Protein AF-0000000080778170 (afdb_homodimer)

Organism: Finegoldia magna (strain ATCC 29328 / DSM 20472 / WAL 2508) (NCBI:txid334413)

Structure (mmCIF, N/CA/C/O backbone):
data_AF-0000000080778170-model_v1
#
loop_
_entity.id
_entity.type
_entity.pdbx_description
1 polymer Oxidoreductase
#
loop_
_atom_site.group_PDB
_atom_site.id
_atom_site.type_symbol
_atom_site.label_atom_id
_atom_site.label_alt_id
_atom_site.label_comp_id
_atom_site.label_asym_id
_atom_site.label_entity_id
_atom_site.label_seq_id
_atom_site.pdbx_PDB_ins_code
_atom_site.Cartn_x
_atom_site.Cartn_y
_atom_site.Cartn_z
_atom_site.occupancy
_atom_site.B_iso_or_equiv
_atom_site.auth_seq_id
_atom_site.auth_comp_id
_atom_site.auth_asym_id
_atom_site.auth_atom_id
_atom_site.pdbx_PDB_model_num
ATOM 1 N N . MET A 1 1 ? -48.906 -17.125 -48.469 1 26 1 MET A N 1
ATOM 2 C CA . MET A 1 1 ? -48.281 -16.344 -47.406 1 26 1 MET A CA 1
ATOM 3 C C . MET A 1 1 ? -47.531 -17.25 -46.438 1 26 1 MET A C 1
ATOM 5 O O . MET A 1 1 ? -48.156 -17.922 -45.594 1 26 1 MET A O 1
ATOM 9 N N . MET A 1 2 ? -46.469 -17.953 -46.812 1 25.83 2 MET A N 1
ATOM 10 C CA . MET A 1 2 ? -45.781 -19.125 -46.312 1 25.83 2 MET A CA 1
ATOM 11 C C . MET A 1 2 ? -45 -18.797 -45.062 1 25.83 2 MET A C 1
ATOM 13 O O . MET A 1 2 ? -44.094 -17.953 -45.062 1 25.83 2 MET A O 1
ATOM 17 N N . LEU A 1 3 ? -45.594 -18.859 -43.844 1 27.86 3 LEU A N 1
ATOM 18 C CA . LEU A 1 3 ? -45.094 -18.703 -42.5 1 27.86 3 LEU A CA 1
ATOM 19 C C . LEU A 1 3 ? -43.938 -19.641 -42.25 1 27.86 3 LEU A C 1
ATOM 21 O O . LEU A 1 3 ? -44.094 -20.859 -42.281 1 27.86 3 LEU A O 1
ATOM 25 N N . MET A 1 4 ? -42.719 -19.359 -42.75 1 28.33 4 MET A N 1
ATOM 26 C CA . MET A 1 4 ? -41.531 -20.188 -42.531 1 28.33 4 MET A CA 1
ATOM 27 C C . MET A 1 4 ? -41.281 -20.375 -41.031 1 28.33 4 MET A C 1
ATOM 29 O O . MET A 1 4 ? -41.125 -19.391 -40.281 1 28.33 4 MET A O 1
ATOM 33 N N . ILE A 1 5 ? -41.75 -21.422 -40.312 1 32.66 5 ILE A N 1
ATOM 34 C CA . ILE A 1 5 ? -41.531 -22.016 -39.031 1 32.66 5 ILE A CA 1
ATOM 35 C C . ILE A 1 5 ? -40.031 -22.203 -38.781 1 32.66 5 ILE A C 1
ATOM 37 O O . ILE A 1 5 ? -39.375 -22.953 -39.5 1 32.66 5 ILE A O 1
ATOM 41 N N . CYS A 1 6 ? -39.25 -21.094 -38.5 1 29.16 6 CYS A N 1
ATOM 42 C CA . CYS A 1 6 ? -37.812 -21.188 -38.219 1 29.16 6 CYS A CA 1
ATOM 43 C C . CYS A 1 6 ? -37.531 -22.109 -37.031 1 29.16 6 CYS A C 1
ATOM 45 O O . CYS A 1 6 ? -38.156 -21.953 -35.969 1 29.16 6 CYS A O 1
ATOM 47 N N . PRO A 1 7 ? -37.031 -23.359 -37.281 1 31.16 7 PRO A N 1
ATOM 48 C CA . PRO A 1 7 ? -36.75 -24.344 -36.219 1 31.16 7 PRO A CA 1
ATOM 49 C C . PRO A 1 7 ? -35.906 -23.781 -35.062 1 31.16 7 PRO A C 1
ATOM 51 O O . PRO A 1 7 ? -35.094 -22.875 -35.281 1 31.16 7 PRO A O 1
ATOM 54 N N . GLU A 1 8 ? -36.312 -23.75 -33.719 1 30.95 8 GLU A N 1
ATOM 55 C CA . GLU A 1 8 ? -35.938 -23.172 -32.438 1 30.95 8 GLU A CA 1
ATOM 56 C C . GLU A 1 8 ? -34.531 -23.531 -32.031 1 30.95 8 GLU A C 1
ATOM 58 O O . GLU A 1 8 ? -33.969 -22.953 -31.094 1 30.95 8 GLU A O 1
ATOM 63 N N . LYS A 1 9 ? -33.938 -24.734 -32.344 1 32.53 9 LYS A N 1
ATOM 64 C CA . LYS A 1 9 ? -32.688 -25.172 -31.734 1 32.53 9 LYS A CA 1
ATOM 65 C C . LYS A 1 9 ? -31.516 -24.328 -32.25 1 32.53 9 LYS A C 1
ATOM 67 O O . LYS A 1 9 ? -30.438 -24.344 -31.641 1 32.53 9 LYS A O 1
ATOM 72 N N . SER A 1 10 ? -31.406 -23.922 -33.438 1 30.2 10 SER A N 1
ATOM 73 C CA . SER A 1 10 ? -30.188 -23.406 -34.031 1 30.2 10 SER A CA 1
ATOM 74 C C . SER A 1 10 ? -29.844 -22.016 -33.469 1 30.2 10 SER A C 1
ATOM 76 O O . SER A 1 10 ? -28.688 -21.578 -33.531 1 30.2 10 SER A O 1
ATOM 78 N N . CYS A 1 11 ? -30.812 -21.172 -33.25 1 28.75 11 CYS A N 1
ATOM 79 C CA . CYS A 1 11 ? -30.422 -19.812 -32.875 1 28.75 11 CYS A CA 1
ATOM 80 C C . CYS A 1 11 ? -29.875 -19.781 -31.469 1 28.75 11 CYS A C 1
ATOM 82 O O . CYS A 1 11 ? -29.219 -18.812 -31.078 1 28.75 11 CYS A O 1
ATOM 84 N N . VAL A 1 12 ? -30.453 -20.594 -30.609 1 30.67 12 VAL A N 1
ATOM 85 C CA . VAL A 1 12 ? -29.938 -20.516 -29.234 1 30.67 12 VAL A CA 1
ATOM 86 C C . VAL A 1 12 ? -28.469 -20.969 -29.219 1 30.67 12 VAL A C 1
ATOM 88 O O . VAL A 1 12 ? -27.766 -20.75 -28.234 1 30.67 12 VAL A O 1
ATOM 91 N N . LYS A 1 13 ? -28.016 -21.844 -30.062 1 33.56 13 LYS A N 1
ATOM 92 C CA . LYS A 1 13 ? -26.641 -22.328 -30.016 1 33.56 13 LYS A CA 1
ATOM 93 C C . LYS A 1 13 ? -25.656 -21.203 -30.312 1 33.56 13 LYS A C 1
ATOM 95 O O . LYS A 1 13 ? -24.531 -21.219 -29.812 1 33.56 13 LYS A O 1
ATOM 100 N N . ILE A 1 14 ? -26.031 -20.281 -31.156 1 35.25 14 ILE A N 1
ATOM 101 C CA . ILE A 1 14 ? -25.016 -19.312 -31.531 1 35.25 14 ILE A CA 1
ATOM 102 C C . ILE A 1 14 ? -24.797 -18.328 -30.391 1 35.25 14 ILE A C 1
ATOM 104 O O . ILE A 1 14 ? -23.656 -17.953 -30.094 1 35.25 14 ILE A O 1
ATOM 108 N N . ILE A 1 15 ? -25.953 -17.906 -29.766 1 36.66 15 ILE A N 1
ATOM 109 C CA . ILE A 1 15 ? -25.703 -16.969 -28.672 1 36.66 15 ILE A CA 1
ATOM 110 C C . ILE A 1 15 ? -24.984 -17.688 -27.531 1 36.66 15 ILE A C 1
ATOM 112 O O . ILE A 1 15 ? -24.094 -17.109 -26.891 1 36.66 15 ILE A O 1
ATOM 116 N N . ALA A 1 16 ? -25.344 -19.016 -27.297 1 38.22 16 ALA A N 1
ATOM 117 C CA . ALA A 1 16 ? -24.656 -19.719 -26.234 1 38.22 16 ALA A CA 1
ATOM 118 C C . ALA A 1 16 ? -23.188 -19.969 -26.594 1 38.22 16 ALA A C 1
ATOM 120 O O . ALA A 1 16 ? -22.312 -19.906 -25.734 1 38.22 16 ALA A O 1
ATOM 121 N N . THR A 1 17 ? -23.031 -20.125 -27.953 1 40.31 17 THR A N 1
ATOM 122 C CA . THR A 1 17 ? -21.641 -20.359 -28.312 1 40.31 17 THR A CA 1
ATOM 123 C C . THR A 1 17 ? -20.828 -19.078 -28.203 1 40.31 17 THR A C 1
ATOM 125 O O . THR A 1 17 ? -19.656 -19.125 -27.797 1 40.31 17 THR A O 1
ATOM 128 N N . ASP A 1 18 ? -21.453 -17.984 -28.609 1 43.72 18 ASP A N 1
ATOM 129 C CA . ASP A 1 18 ? -20.641 -16.766 -28.516 1 43.72 18 ASP A CA 1
ATOM 130 C C . ASP A 1 18 ? -20.406 -16.375 -27.062 1 43.72 18 ASP A C 1
ATOM 132 O O . ASP A 1 18 ? -19.312 -15.961 -26.703 1 43.72 18 ASP A O 1
ATOM 136 N N . VAL A 1 19 ? -21.422 -16.422 -26.25 1 43.59 19 VAL A N 1
ATOM 137 C CA . VAL A 1 19 ? -21.219 -16.172 -24.828 1 43.59 19 VAL A CA 1
ATOM 138 C C . VAL A 1 19 ? -20.359 -17.266 -24.203 1 43.59 19 VAL A C 1
ATOM 140 O O . VAL A 1 19 ? -19.453 -16.984 -23.422 1 43.59 19 VAL A O 1
ATOM 143 N N . LEU A 1 20 ? -20.703 -18.5 -24.578 1 41.66 20 LEU A N 1
ATOM 144 C CA . LEU A 1 20 ? -19.812 -19.562 -24.109 1 41.66 20 LEU A CA 1
ATOM 145 C C . LEU A 1 20 ? -18.422 -19.391 -24.703 1 41.66 20 LEU A C 1
ATOM 147 O O . LEU A 1 20 ? -17.422 -19.609 -24.016 1 41.66 20 LEU A O 1
ATOM 151 N N . GLN A 1 21 ? -18.484 -18.984 -25.953 1 41.81 21 GLN A N 1
ATOM 152 C CA . GLN A 1 21 ? -17.172 -18.719 -26.531 1 41.81 21 GLN A CA 1
ATOM 153 C C . GLN A 1 21 ? -16.531 -17.484 -25.891 1 41.81 21 GLN A C 1
ATOM 155 O O . GLN A 1 21 ? -15.32 -17.469 -25.641 1 41.81 21 GLN A O 1
ATOM 160 N N . GLU A 1 22 ? -17.359 -16.453 -25.656 1 46.44 22 GLU A N 1
ATOM 161 C CA . GLU A 1 22 ? -16.812 -15.32 -24.922 1 46.44 22 GLU A CA 1
ATOM 162 C C . GLU A 1 22 ? -16.469 -15.719 -23.484 1 46.44 22 GLU A C 1
ATOM 164 O O . GLU A 1 22 ? -15.438 -15.305 -22.953 1 46.44 22 GLU A O 1
ATOM 169 N N . VAL A 1 23 ? -17.25 -16.453 -22.906 1 43.62 23 VAL A N 1
ATOM 170 C CA . VAL A 1 23 ? -16.922 -16.984 -21.594 1 43.62 23 VAL A CA 1
ATOM 171 C C . VAL A 1 23 ? -15.766 -17.969 -21.703 1 43.62 23 VAL A C 1
ATOM 173 O O . VAL A 1 23 ? -14.859 -17.984 -20.875 1 43.62 23 VAL A O 1
ATOM 176 N N . VAL A 1 24 ? -15.805 -18.875 -22.656 1 40.97 24 VAL A N 1
ATOM 177 C CA . VAL A 1 24 ? -14.688 -19.781 -22.875 1 40.97 24 VAL A CA 1
ATOM 178 C C . VAL A 1 24 ? -13.453 -19 -23.312 1 40.97 24 VAL A C 1
ATOM 180 O O . VAL A 1 24 ? -12.328 -19.344 -22.953 1 40.97 24 VAL A O 1
ATOM 183 N N . GLN A 1 25 ? -13.648 -18 -24.172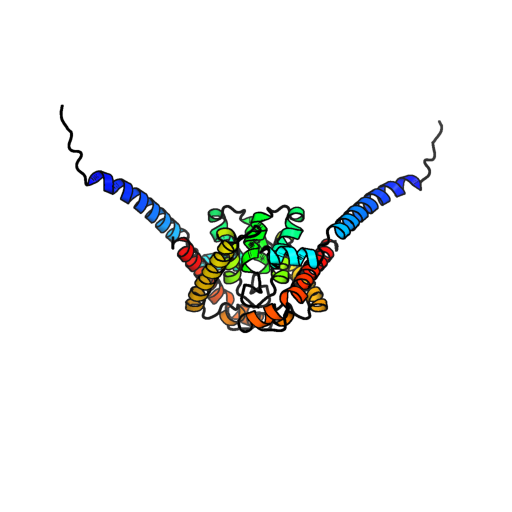 1 41.31 25 GLN A N 1
ATOM 184 C CA . GLN A 1 25 ? -12.5 -17.172 -24.547 1 41.31 25 GLN A CA 1
ATOM 185 C C . GLN A 1 25 ? -12.008 -16.359 -23.344 1 41.31 25 GLN A C 1
ATOM 187 O O . GLN A 1 25 ? -10.805 -16.188 -23.156 1 41.31 25 GLN A O 1
ATOM 192 N N . VAL A 1 26 ? -12.852 -15.844 -22.578 1 41.47 26 VAL A N 1
ATOM 193 C CA . VAL A 1 26 ? -12.422 -15.188 -21.359 1 41.47 26 VAL A CA 1
ATOM 194 C C . VAL A 1 26 ? -11.859 -16.234 -20.391 1 41.47 26 VAL A C 1
ATOM 196 O O . VAL A 1 26 ? -10.859 -15.984 -19.703 1 41.47 26 VAL A O 1
ATOM 199 N N . VAL A 1 27 ? -12.461 -17.422 -20.297 1 42.12 27 VAL A N 1
ATOM 200 C CA . VAL A 1 27 ? -11.938 -18.484 -19.453 1 42.12 27 VAL A CA 1
ATOM 201 C C . VAL A 1 27 ? -10.672 -19.062 -20.094 1 42.12 27 VAL A C 1
ATOM 203 O O . VAL A 1 27 ? -9.703 -19.375 -19.391 1 42.12 27 VAL A O 1
ATOM 206 N N . GLU A 1 28 ? -10.688 -19.406 -21.344 1 43.03 28 GLU A N 1
ATOM 207 C CA . GLU A 1 28 ? -9.469 -19.875 -22.016 1 43.03 28 GLU A CA 1
ATOM 208 C C . GLU A 1 28 ? -8.391 -18.797 -21.984 1 43.03 28 GLU A C 1
ATOM 210 O O . GLU A 1 28 ? -7.215 -19.094 -21.766 1 43.03 28 GLU A O 1
ATOM 215 N N . VAL A 1 29 ? -8.641 -17.594 -22.344 1 41.34 29 VAL A N 1
ATOM 216 C CA . VAL A 1 29 ? -7.691 -16.5 -22.203 1 41.34 29 VAL A CA 1
ATOM 217 C C . VAL A 1 29 ? -7.289 -16.359 -20.734 1 41.34 29 VAL A C 1
ATOM 219 O O . VAL A 1 29 ? -6.168 -15.953 -20.422 1 41.34 29 VAL A O 1
ATOM 222 N N . HIS A 1 30 ? -8.195 -16.469 -19.812 1 46.84 30 HIS A N 1
ATOM 223 C CA . HIS A 1 30 ? -7.844 -16.453 -18.391 1 46.84 30 HIS A CA 1
ATOM 224 C C . HIS A 1 30 ? -6.902 -17.609 -18.047 1 46.84 30 HIS A C 1
ATOM 226 O O . HIS A 1 30 ? -5.98 -17.438 -17.25 1 46.84 30 HIS A O 1
ATOM 232 N N . TRP A 1 31 ? -7.246 -18.891 -18.547 1 46.16 31 TRP A N 1
ATOM 233 C CA . TRP A 1 31 ? -6.352 -20.016 -18.297 1 46.16 31 TRP A CA 1
ATOM 234 C C . TRP A 1 31 ? -4.996 -19.797 -18.953 1 46.16 31 TRP A C 1
ATOM 236 O O . TRP A 1 31 ? -3.963 -20.203 -18.422 1 46.16 31 TRP A O 1
ATOM 246 N N . MET A 1 32 ? -4.949 -19.312 -20.172 1 47.75 32 MET A N 1
ATOM 247 C CA . MET A 1 32 ? -3.723 -19.156 -20.953 1 47.75 32 MET A CA 1
ATOM 248 C C . MET A 1 32 ? -2.842 -18.062 -20.359 1 47.75 32 MET A C 1
ATOM 250 O O . MET A 1 32 ? -1.628 -18.062 -20.562 1 47.75 32 MET A O 1
ATOM 254 N N . ASN A 1 33 ? -3.375 -17.094 -19.594 1 58.53 33 ASN A N 1
ATOM 255 C CA . ASN A 1 33 ? -2.539 -15.969 -19.203 1 58.53 33 ASN A CA 1
ATOM 256 C C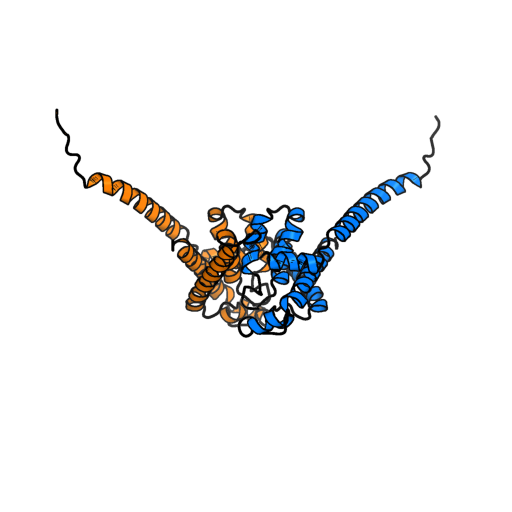 . ASN A 1 33 ? -2.031 -16.125 -17.781 1 58.53 33 ASN A C 1
ATOM 258 O O . ASN A 1 33 ? -1.527 -15.164 -17.188 1 58.53 33 ASN A O 1
ATOM 262 N N . LYS A 1 34 ? -2.193 -17.344 -17.375 1 78.62 34 LYS A N 1
ATOM 263 C CA . LYS A 1 34 ? -1.782 -17.578 -15.984 1 78.62 34 LYS A CA 1
ATOM 264 C C . LYS A 1 34 ? -0.264 -17.672 -15.875 1 78.62 34 LYS A C 1
ATOM 266 O O . LYS A 1 34 ? 0.365 -18.469 -16.578 1 78.62 34 LYS A O 1
ATOM 271 N N . LEU A 1 35 ? 0.308 -16.891 -15.156 1 92.75 35 LEU A N 1
ATOM 272 C CA . LEU A 1 35 ? 1.748 -16.938 -14.922 1 92.75 35 LEU A CA 1
ATOM 273 C C . LEU A 1 35 ? 2.137 -18.172 -14.117 1 92.75 35 LEU A C 1
ATOM 275 O O . LEU A 1 35 ? 1.493 -18.484 -13.117 1 92.75 35 LEU A O 1
ATOM 279 N N . THR A 1 36 ? 3.174 -18.938 -14.664 1 95.44 36 THR A N 1
ATOM 280 C CA . THR A 1 36 ? 3.732 -20 -13.836 1 95.44 36 THR A CA 1
ATOM 281 C C . THR A 1 36 ? 4.617 -19.422 -12.742 1 95.44 36 THR A C 1
ATOM 283 O O . THR A 1 36 ? 5.047 -18.281 -12.82 1 95.44 36 THR A O 1
ATOM 286 N N . ASN A 1 37 ? 4.871 -20.266 -11.664 1 96.56 37 ASN A N 1
ATOM 287 C CA . ASN A 1 37 ? 5.789 -19.828 -10.617 1 96.56 37 ASN A CA 1
ATOM 288 C C . ASN A 1 37 ? 7.176 -19.531 -11.18 1 96.56 37 ASN A C 1
ATOM 290 O O . ASN A 1 37 ? 7.855 -18.609 -10.719 1 96.56 37 ASN A O 1
ATOM 294 N N . GLU A 1 38 ? 7.57 -20.281 -12.203 1 96.19 38 GLU A N 1
ATOM 295 C CA . GLU A 1 38 ? 8.867 -20.078 -12.836 1 96.19 38 GLU A CA 1
ATOM 296 C C . GLU A 1 38 ? 8.938 -18.734 -13.555 1 96.19 38 GLU A C 1
ATOM 298 O O . GLU A 1 38 ? 9.945 -18.031 -13.477 1 96.19 38 GLU A O 1
ATOM 303 N N . GLU A 1 39 ? 7.887 -18.406 -14.211 1 96.75 39 GLU A N 1
ATOM 304 C CA . GLU A 1 39 ? 7.82 -17.109 -14.898 1 96.75 39 GLU A CA 1
ATOM 305 C C . GLU A 1 39 ? 7.844 -15.953 -13.914 1 96.75 39 GLU A C 1
ATOM 307 O O . GLU A 1 39 ? 8.477 -14.93 -14.164 1 96.75 39 GLU A O 1
ATOM 312 N N . ILE A 1 40 ? 7.152 -16.125 -12.805 1 97.81 40 ILE A N 1
ATOM 313 C CA . ILE A 1 40 ? 7.129 -15.109 -11.758 1 97.81 40 ILE A CA 1
ATOM 314 C C . ILE A 1 40 ? 8.523 -14.953 -11.156 1 97.81 40 ILE A C 1
ATOM 316 O O . ILE A 1 40 ? 9.016 -13.836 -10.992 1 97.81 40 ILE A O 1
ATOM 320 N N . TRP A 1 41 ? 9.141 -16.078 -10.883 1 97.06 41 TRP A N 1
ATOM 321 C CA . TRP A 1 41 ? 10.492 -16.031 -10.312 1 97.06 41 TRP A CA 1
ATOM 322 C C . TRP A 1 41 ? 11.461 -15.367 -11.281 1 97.06 41 TRP A C 1
ATOM 324 O O . TRP A 1 41 ? 12.352 -14.625 -10.859 1 97.06 41 TRP A O 1
ATOM 334 N N . GLN A 1 42 ? 11.289 -15.641 -12.555 1 96.62 42 GLN A N 1
ATOM 335 C CA . GLN A 1 42 ? 12.133 -14.992 -13.555 1 96.62 42 GLN A CA 1
ATOM 336 C C . GLN A 1 42 ? 12.016 -13.477 -13.477 1 96.62 42 GLN A C 1
ATOM 338 O O . GLN A 1 42 ? 13.008 -12.758 -13.594 1 96.62 42 GLN A O 1
ATOM 343 N N . GLN A 1 43 ? 10.836 -12.945 -13.281 1 96.81 43 GLN A N 1
ATOM 344 C CA . GLN A 1 43 ? 10.648 -11.508 -13.117 1 96.81 43 GLN A CA 1
ATOM 345 C C . GLN A 1 43 ? 11.367 -11 -11.875 1 96.81 43 GLN A C 1
ATOM 347 O O . GLN A 1 43 ? 11.984 -9.93 -11.898 1 96.81 43 GLN A O 1
ATOM 352 N N . PHE A 1 44 ? 11.281 -11.797 -10.758 1 96.25 44 PHE A N 1
ATOM 353 C CA . PHE A 1 44 ? 11.977 -11.438 -9.531 1 96.25 44 PHE A CA 1
ATOM 354 C C . PHE A 1 44 ? 13.469 -11.297 -9.773 1 96.25 44 PHE A C 1
ATOM 356 O O . PHE A 1 44 ? 14.102 -10.352 -9.281 1 96.25 44 PHE A O 1
ATOM 363 N N . THR A 1 45 ? 14.008 -12.211 -10.555 1 94.81 45 THR A N 1
ATOM 364 C CA . THR A 1 45 ? 15.445 -12.188 -10.82 1 94.81 45 THR A CA 1
ATOM 365 C C . THR A 1 45 ? 15.812 -10.961 -11.656 1 94.81 45 THR A C 1
ATOM 367 O O . THR A 1 45 ? 16.969 -10.516 -11.641 1 94.81 45 THR A O 1
ATOM 370 N N . GLU A 1 46 ? 14.859 -10.43 -12.359 1 96.06 46 GLU A N 1
ATOM 371 C CA . GLU A 1 46 ? 15.086 -9.25 -13.18 1 96.06 46 GLU A CA 1
ATOM 372 C C . GLU A 1 46 ? 14.797 -7.969 -12.398 1 96.06 46 GLU A C 1
ATOM 374 O O . GLU A 1 46 ? 14.977 -6.867 -12.914 1 96.06 46 GLU A O 1
ATOM 379 N N . GLY A 1 47 ? 14.258 -8.094 -11.172 1 96 47 GLY A N 1
ATOM 380 C CA . GLY A 1 47 ? 14.078 -6.941 -10.305 1 96 47 GLY A CA 1
ATOM 381 C C . GLY A 1 47 ? 12.625 -6.512 -10.18 1 96 47 GLY A C 1
ATOM 382 O O . GLY A 1 47 ? 12.328 -5.5 -9.547 1 96 47 GLY A O 1
ATOM 383 N N . ILE A 1 48 ? 11.727 -7.227 -10.852 1 97.44 48 ILE A N 1
ATOM 384 C CA . ILE A 1 48 ? 10.297 -6.98 -10.719 1 97.44 48 ILE A CA 1
ATOM 385 C C . ILE A 1 48 ? 9.703 -7.922 -9.68 1 97.44 48 ILE A C 1
ATOM 387 O O . ILE A 1 48 ? 9.57 -9.125 -9.922 1 97.44 48 ILE A O 1
ATOM 391 N N . ASP A 1 49 ? 9.25 -7.379 -8.539 1 95.88 49 ASP A N 1
ATOM 392 C CA . ASP A 1 49 ? 8.992 -8.203 -7.359 1 95.88 49 ASP A CA 1
ATOM 393 C C . ASP A 1 49 ? 7.488 -8.375 -7.129 1 95.88 49 ASP A C 1
ATOM 395 O O . ASP A 1 49 ? 6.68 -8.016 -7.984 1 95.88 49 ASP A O 1
ATOM 399 N N . CYS A 1 50 ? 7.137 -8.977 -6.008 1 97.44 50 CYS A N 1
ATOM 400 C CA . CYS A 1 50 ? 5.84 -9.578 -5.707 1 97.44 50 CYS A CA 1
ATOM 401 C C . CYS A 1 50 ? 4.711 -8.586 -5.957 1 97.44 50 CYS A C 1
ATOM 403 O O . CYS A 1 50 ? 3.857 -8.82 -6.816 1 97.44 50 CYS A O 1
ATOM 405 N N . ALA A 1 51 ? 4.738 -7.387 -5.309 1 98.69 51 ALA A N 1
ATOM 406 C CA . ALA A 1 51 ? 3.66 -6.418 -5.492 1 98.69 51 ALA A CA 1
ATOM 407 C C . ALA A 1 51 ? 3.58 -5.957 -6.945 1 98.69 51 ALA A C 1
ATOM 409 O O . ALA A 1 51 ? 2.488 -5.836 -7.504 1 98.69 51 ALA A O 1
ATOM 410 N N . GLN A 1 52 ? 4.695 -5.742 -7.574 1 98.69 52 GLN A N 1
ATOM 411 C CA . GLN A 1 52 ? 4.766 -5.246 -8.945 1 98.69 52 GLN A CA 1
ATOM 412 C C . GLN A 1 52 ? 4.195 -6.262 -9.93 1 98.69 52 GLN A C 1
ATOM 414 O O . GLN A 1 52 ? 3.441 -5.902 -10.836 1 98.69 52 GLN A O 1
ATOM 419 N N . VAL A 1 53 ? 4.523 -7.508 -9.711 1 98.56 53 VAL A N 1
ATOM 420 C CA . VAL A 1 53 ? 4.027 -8.547 -10.602 1 98.56 53 VAL A CA 1
ATOM 421 C C . VAL A 1 53 ? 2.502 -8.586 -10.555 1 98.56 53 VAL A C 1
ATOM 423 O O . VAL A 1 53 ? 1.845 -8.656 -11.602 1 98.56 53 VAL A O 1
ATOM 426 N N . VAL A 1 54 ? 1.919 -8.523 -9.375 1 98.69 54 VAL A N 1
ATOM 427 C CA . VAL A 1 54 ? 0.468 -8.57 -9.227 1 98.69 54 VAL A CA 1
ATOM 428 C C . VAL A 1 54 ? -0.166 -7.391 -9.961 1 98.69 54 VAL A C 1
ATOM 430 O O . VAL A 1 54 ? -1.096 -7.57 -10.75 1 98.69 54 VAL A O 1
ATOM 433 N N . LEU A 1 55 ? 0.317 -6.18 -9.711 1 98.69 55 LEU A N 1
ATOM 434 C CA . LEU A 1 55 ? -0.274 -5.004 -10.336 1 98.69 55 LEU A CA 1
ATOM 435 C C . LEU A 1 55 ? -0.084 -5.035 -11.852 1 98.69 55 LEU A C 1
ATOM 437 O O . LEU A 1 55 ? -1.003 -4.707 -12.602 1 98.69 55 LEU A O 1
ATOM 441 N N . ARG A 1 56 ? 1.1 -5.453 -12.297 1 97.88 56 ARG A N 1
ATOM 442 C CA . ARG A 1 56 ? 1.368 -5.523 -13.727 1 97.88 56 ARG A CA 1
ATOM 443 C C . ARG A 1 56 ? 0.42 -6.5 -14.414 1 97.88 56 ARG A C 1
ATOM 445 O O . ARG A 1 56 ? -0.02 -6.258 -15.539 1 97.88 56 ARG A O 1
ATOM 452 N N . TYR A 1 57 ? 0.184 -7.539 -13.781 1 97.88 57 TYR A N 1
ATOM 453 C CA . TYR A 1 57 ? -0.677 -8.57 -14.336 1 97.88 57 TYR A CA 1
ATOM 454 C C . TYR A 1 57 ? -2.059 -8.016 -14.656 1 97.88 57 TYR A C 1
ATOM 456 O O . TYR A 1 57 ? -2.666 -8.391 -15.664 1 97.88 57 TYR A O 1
ATOM 464 N N . PHE A 1 58 ? -2.543 -7.094 -13.883 1 98.06 58 PHE A N 1
ATOM 465 C CA . PHE A 1 58 ? -3.914 -6.621 -14.031 1 98.06 58 PHE A CA 1
ATOM 466 C C . PHE A 1 58 ? -3.947 -5.266 -14.727 1 98.06 58 PHE A C 1
ATOM 468 O O . PHE A 1 58 ? -5.02 -4.695 -14.938 1 98.06 58 PHE A O 1
ATOM 475 N N . ALA A 1 59 ? -2.826 -4.711 -15.078 1 97.94 59 ALA A N 1
ATOM 476 C CA . ALA A 1 59 ? -2.734 -3.342 -15.578 1 97.94 59 ALA A CA 1
ATOM 477 C C . ALA A 1 59 ? -3.646 -3.139 -16.781 1 97.94 59 ALA A C 1
ATOM 479 O O . ALA A 1 59 ? -4.422 -2.18 -16.828 1 97.94 59 ALA A O 1
ATOM 480 N N . ASP A 1 60 ? -3.605 -4.027 -17.766 1 96.44 60 ASP A N 1
ATOM 481 C CA . ASP A 1 60 ? -4.41 -3.902 -18.969 1 96.44 60 ASP A CA 1
ATOM 482 C C . ASP A 1 60 ? -5.902 -4.008 -18.656 1 96.44 60 ASP A C 1
ATOM 484 O O . ASP A 1 60 ? -6.707 -3.225 -19.156 1 96.44 60 ASP A O 1
ATOM 488 N N . ASP A 1 61 ? -6.246 -4.914 -17.797 1 95.56 61 ASP A N 1
ATOM 489 C CA . ASP A 1 61 ? -7.641 -5.105 -17.406 1 95.56 61 ASP A CA 1
ATOM 490 C C . ASP A 1 61 ? -8.195 -3.861 -16.719 1 95.56 61 ASP A C 1
ATOM 492 O O . ASP A 1 61 ? -9.383 -3.551 -16.859 1 95.56 61 ASP A O 1
ATOM 496 N N . LEU A 1 62 ? -7.344 -3.172 -15.984 1 97.25 62 LEU A N 1
ATOM 497 C CA . LEU A 1 62 ? -7.754 -2.004 -15.219 1 97.25 62 LEU A CA 1
ATOM 498 C C . LEU A 1 62 ? -7.66 -0.735 -16.062 1 97.25 62 LEU A C 1
ATOM 500 O O . LEU A 1 62 ? -8.148 0.323 -15.648 1 97.25 62 LEU A O 1
ATOM 504 N N . GLY A 1 63 ? -7.062 -0.808 -17.203 1 97.25 63 GLY A N 1
ATOM 505 C CA . GLY A 1 63 ? -6.898 0.35 -18.062 1 97.25 63 GLY A CA 1
ATOM 506 C C . GLY A 1 63 ? -5.938 1.382 -17.5 1 97.25 63 GLY A C 1
ATOM 507 O O . GLY A 1 63 ? -6.156 2.586 -17.656 1 97.25 63 GLY A O 1
ATOM 508 N N . VAL A 1 64 ? -4.984 0.945 -16.797 1 97.88 64 VAL A N 1
ATOM 509 C CA . VAL A 1 64 ? -4.027 1.854 -16.172 1 97.88 64 VAL A CA 1
ATOM 510 C C . VAL A 1 64 ? -2.629 1.596 -16.734 1 97.88 64 VAL A C 1
ATOM 512 O O . VAL A 1 64 ? -2.291 0.46 -17.078 1 97.88 64 VAL A O 1
ATOM 515 N N . ASP A 1 65 ? -1.836 2.602 -16.812 1 98.06 65 ASP A N 1
ATOM 516 C CA . ASP A 1 65 ? -0.471 2.512 -17.312 1 98.06 65 ASP A CA 1
ATOM 517 C C . ASP A 1 65 ? 0.362 1.539 -16.484 1 98.06 65 ASP A C 1
ATOM 519 O O . ASP A 1 65 ? 0.482 1.699 -15.266 1 98.06 65 ASP A O 1
ATOM 523 N N . LYS A 1 66 ? 0.902 0.552 -17.141 1 98 66 LYS A N 1
ATOM 524 C CA . LYS A 1 66 ? 1.655 -0.511 -16.484 1 98 66 LYS A CA 1
ATOM 525 C C . LYS A 1 66 ? 2.885 0.046 -15.766 1 98 66 LYS A C 1
ATOM 527 O O . LYS A 1 66 ? 3.227 -0.395 -14.672 1 98 66 LYS A O 1
ATOM 532 N N . LYS A 1 67 ? 3.568 0.974 -16.359 1 98.38 67 LYS A N 1
ATOM 533 C CA . LYS A 1 67 ? 4.746 1.588 -15.758 1 98.38 67 LYS A CA 1
ATOM 534 C C . LYS A 1 67 ? 4.383 2.291 -14.453 1 98.38 67 LYS A C 1
ATOM 536 O O . LYS A 1 67 ? 5.074 2.135 -13.445 1 98.38 67 LYS A O 1
ATOM 541 N N . LEU A 1 68 ? 3.332 3.043 -14.477 1 98.62 68 LEU A N 1
ATOM 542 C CA . LEU A 1 68 ? 2.875 3.742 -13.281 1 98.62 68 LEU A CA 1
ATOM 543 C C . LEU A 1 68 ? 2.553 2.754 -12.164 1 98.62 68 LEU A C 1
ATOM 545 O O . LEU A 1 68 ? 2.988 2.936 -11.023 1 98.62 68 LEU A O 1
ATOM 549 N N . LEU A 1 69 ? 1.822 1.697 -12.492 1 98.75 69 LEU A N 1
ATOM 550 C CA . LEU A 1 69 ? 1.431 0.723 -11.477 1 98.75 69 LEU A CA 1
ATOM 551 C C . LEU A 1 69 ? 2.65 -0.001 -10.922 1 98.75 69 LEU A C 1
ATOM 553 O O . LEU A 1 69 ? 2.689 -0.337 -9.734 1 98.75 69 LEU A O 1
ATOM 557 N N . THR A 1 70 ? 3.639 -0.238 -11.812 1 98.75 70 THR A N 1
ATOM 558 C CA . THR A 1 70 ? 4.867 -0.884 -11.367 1 98.75 70 THR A CA 1
ATOM 559 C C . THR A 1 70 ? 5.613 0.005 -10.375 1 98.75 70 THR A C 1
ATOM 561 O O . THR A 1 70 ? 6.113 -0.476 -9.352 1 98.75 70 THR A O 1
ATOM 564 N N . LYS A 1 71 ? 5.621 1.28 -10.625 1 98.81 71 LYS A N 1
ATOM 565 C CA . LYS A 1 71 ? 6.285 2.23 -9.734 1 98.81 71 LYS A CA 1
ATOM 566 C C . LYS A 1 71 ? 5.551 2.35 -8.406 1 98.81 71 LYS A C 1
ATOM 568 O O . LYS A 1 71 ? 6.172 2.311 -7.34 1 98.81 71 LYS A O 1
ATOM 573 N N . VAL A 1 72 ? 4.254 2.434 -8.445 1 98.81 72 VAL A N 1
ATOM 574 C CA . VAL A 1 72 ? 3.432 2.58 -7.254 1 98.81 72 VAL A CA 1
ATOM 575 C C . VAL A 1 72 ? 3.635 1.378 -6.332 1 98.81 72 VAL A C 1
ATOM 577 O O . VAL A 1 72 ? 3.619 1.516 -5.109 1 98.81 72 VAL A O 1
ATOM 580 N N . ALA A 1 73 ? 3.861 0.235 -6.906 1 98.81 73 ALA A N 1
ATOM 581 C CA . ALA A 1 73 ? 3.934 -1.028 -6.176 1 98.81 73 ALA A CA 1
ATOM 582 C C . ALA A 1 73 ? 5.336 -1.261 -5.621 1 98.81 73 ALA A C 1
ATOM 584 O O . ALA A 1 73 ? 5.52 -2.037 -4.68 1 98.81 73 ALA A O 1
ATOM 585 N N . SER A 1 74 ? 6.355 -0.619 -6.117 1 98.81 74 SER A N 1
ATOM 586 C CA . SER A 1 74 ? 7.762 -0.942 -5.891 1 98.81 74 SER A CA 1
ATOM 587 C C . SER A 1 74 ? 8.125 -0.827 -4.414 1 98.81 74 SER A C 1
ATOM 589 O O . SER A 1 74 ? 8.938 -1.602 -3.908 1 98.81 74 SER A O 1
ATOM 591 N N . PRO A 1 75 ? 7.441 0.042 -3.623 1 98.88 75 PRO A N 1
ATOM 592 C CA . PRO A 1 75 ? 7.828 0.138 -2.213 1 98.88 75 PRO A CA 1
ATOM 593 C C . PRO A 1 75 ? 7.273 -1.01 -1.37 1 98.88 75 PRO A C 1
ATOM 595 O O . PRO A 1 75 ? 7.637 -1.15 -0.199 1 98.88 75 PRO A O 1
ATOM 598 N N . PHE A 1 76 ? 6.512 -1.845 -1.899 1 98.69 76 PHE A N 1
ATOM 599 C CA . PHE A 1 76 ? 5.777 -2.807 -1.085 1 98.69 76 PHE A CA 1
ATOM 600 C C . PHE A 1 76 ? 6.402 -4.191 -1.191 1 98.69 76 PHE A C 1
ATOM 602 O O . PHE A 1 76 ? 5.969 -5.129 -0.52 1 98.69 76 PHE A O 1
ATOM 609 N N . THR A 1 77 ? 7.449 -4.242 -1.981 1 95.88 77 THR A N 1
ATOM 610 C CA . THR A 1 77 ? 8.195 -5.488 -2.105 1 95.88 77 THR A CA 1
ATOM 611 C C . THR A 1 77 ? 8.805 -5.891 -0.766 1 95.88 77 THR A C 1
ATOM 613 O O . THR A 1 77 ? 9.172 -5.035 0.039 1 95.88 77 THR A O 1
ATOM 616 N N . GLY A 1 78 ? 8.812 -7.258 -0.5 1 94.38 78 GLY A N 1
ATOM 617 C CA . GLY A 1 78 ? 9.438 -7.746 0.718 1 94.38 78 GLY A CA 1
ATOM 618 C C . GLY A 1 78 ? 8.68 -7.371 1.975 1 94.38 78 GLY A C 1
ATOM 619 O O . GLY A 1 78 ? 9.258 -7.297 3.061 1 94.38 78 GLY A O 1
ATOM 620 N N . GLY A 1 79 ? 7.344 -7.09 1.835 1 97.06 79 GLY A N 1
ATOM 621 C CA . GLY A 1 79 ? 6.629 -6.551 2.982 1 97.06 79 GLY A CA 1
ATOM 622 C C . GLY A 1 79 ? 7.066 -5.148 3.354 1 97.06 79 GLY A C 1
ATOM 623 O O . GLY A 1 79 ? 7.379 -4.875 4.516 1 97.06 79 GLY A O 1
ATOM 624 N N . MET A 1 80 ? 7.168 -4.352 2.309 1 97.75 80 MET A N 1
ATOM 625 C CA . MET A 1 80 ? 7.621 -2.973 2.463 1 97.75 80 MET A CA 1
ATOM 626 C C . MET A 1 80 ? 9.062 -2.928 2.967 1 97.75 80 MET A C 1
ATOM 628 O O . MET A 1 80 ? 9.414 -2.074 3.785 1 97.75 80 MET A O 1
ATOM 632 N N . TYR A 1 81 ? 9.82 -3.959 2.586 1 95 81 TYR A N 1
ATOM 633 C CA . TYR A 1 81 ? 11.227 -4.145 2.916 1 95 81 TYR A CA 1
ATOM 634 C C . TYR A 1 81 ? 11.414 -4.344 4.418 1 95 81 TYR A C 1
ATOM 636 O O . TYR A 1 81 ? 12.5 -4.105 4.949 1 95 81 TYR A O 1
ATOM 644 N N . LYS A 1 82 ? 10.359 -4.742 5.074 1 94.94 82 LYS A N 1
ATOM 645 C CA . LYS A 1 82 ? 10.398 -4.914 6.523 1 94.94 82 LYS A CA 1
ATOM 646 C C . LYS A 1 82 ? 9.812 -6.258 6.934 1 94.94 82 LYS A C 1
ATOM 648 O O . LYS A 1 82 ? 9.703 -6.555 8.125 1 94.94 82 LYS A O 1
ATOM 653 N N . GLY A 1 83 ? 9.383 -7.047 5.941 1 95.31 83 GLY A N 1
ATOM 654 C CA . GLY A 1 83 ? 8.773 -8.336 6.25 1 95.31 83 GLY A CA 1
ATOM 655 C C . GLY A 1 83 ? 7.387 -8.211 6.855 1 95.31 83 GLY A C 1
ATOM 656 O O . GLY A 1 83 ? 6.91 -9.141 7.516 1 95.31 83 GLY A O 1
ATOM 657 N N . MET A 1 84 ? 6.746 -7.121 6.68 1 96.94 84 MET A N 1
ATOM 658 C CA . MET A 1 84 ? 5.402 -6.887 7.199 1 96.94 84 MET A CA 1
ATOM 659 C C . MET A 1 84 ? 4.348 -7.453 6.254 1 96.94 84 MET A C 1
ATOM 661 O O . MET A 1 84 ? 4.457 -8.594 5.805 1 96.94 84 MET A O 1
ATOM 665 N N . THR A 1 85 ? 3.271 -6.711 5.98 1 98.5 85 THR A N 1
ATOM 666 C CA . THR A 1 85 ? 2.246 -7.258 5.102 1 98.5 85 THR A CA 1
ATOM 667 C C . THR A 1 85 ? 2.842 -7.645 3.752 1 98.5 85 THR A C 1
ATOM 669 O O . THR A 1 85 ? 3.584 -6.867 3.148 1 98.5 85 THR A O 1
ATOM 672 N N . CYS A 1 86 ? 2.572 -8.852 3.32 1 98.56 86 CYS A N 1
ATOM 673 C CA . CYS A 1 86 ? 3.123 -9.422 2.096 1 98.56 86 CYS A CA 1
ATOM 674 C C . CYS A 1 86 ? 2.85 -8.508 0.903 1 98.56 86 CYS A C 1
ATOM 676 O O . CYS A 1 86 ? 1.741 -7.996 0.75 1 98.56 86 CYS A O 1
ATOM 678 N N . GLY A 1 87 ? 3.828 -8.398 0.002 1 98.62 87 GLY A N 1
ATOM 679 C CA . GLY A 1 87 ? 3.686 -7.574 -1.188 1 98.62 87 GLY A CA 1
ATOM 680 C C . GLY A 1 87 ? 2.6 -8.062 -2.127 1 98.62 87 GLY A C 1
ATOM 681 O O . GLY A 1 87 ? 1.917 -7.266 -2.768 1 98.62 87 GLY A O 1
ATOM 682 N N . ALA A 1 88 ? 2.484 -9.352 -2.312 1 98.81 88 ALA A N 1
ATOM 683 C CA . ALA A 1 88 ? 1.396 -9.883 -3.127 1 98.81 88 ALA A CA 1
ATOM 684 C C . ALA A 1 88 ? 0.038 -9.445 -2.584 1 98.81 88 ALA A C 1
ATOM 686 O O . ALA A 1 88 ? -0.882 -9.156 -3.354 1 98.81 88 ALA A O 1
ATOM 687 N N . VAL A 1 89 ? -0.054 -9.352 -1.273 1 98.94 89 VAL A N 1
ATOM 688 C CA . VAL A 1 89 ? -1.29 -8.945 -0.611 1 98.94 89 VAL A CA 1
ATOM 689 C C . VAL A 1 89 ? -1.533 -7.457 -0.837 1 98.94 89 VAL A C 1
ATOM 691 O O . VAL A 1 89 ? -2.613 -7.059 -1.278 1 98.94 89 VAL A O 1
ATOM 694 N N . THR A 1 90 ? -0.533 -6.645 -0.614 1 98.94 90 THR A N 1
ATOM 695 C CA . THR A 1 90 ? -0.716 -5.211 -0.811 1 98.94 90 THR A CA 1
ATOM 696 C C . THR A 1 90 ? -0.919 -4.887 -2.289 1 98.94 90 THR A C 1
ATOM 698 O O . THR A 1 90 ? -1.648 -3.955 -2.631 1 98.94 90 THR A O 1
ATOM 701 N N . GLY A 1 91 ? -0.234 -5.598 -3.178 1 98.94 91 GLY A N 1
ATOM 702 C CA . GLY A 1 91 ? -0.554 -5.48 -4.594 1 98.94 91 GLY A CA 1
ATOM 703 C C . GLY A 1 91 ? -2.012 -5.77 -4.898 1 98.94 91 GLY A C 1
ATOM 704 O O . GLY A 1 91 ? -2.652 -5.027 -5.648 1 98.94 91 GLY A O 1
ATOM 705 N N . ALA A 1 92 ? -2.502 -6.82 -4.344 1 98.94 92 ALA A N 1
ATOM 706 C CA . ALA A 1 92 ? -3.908 -7.176 -4.523 1 98.94 92 ALA A CA 1
ATOM 707 C C . ALA A 1 92 ? -4.82 -6.078 -3.99 1 98.94 92 ALA A C 1
ATOM 709 O O . ALA A 1 92 ? -5.84 -5.754 -4.605 1 98.94 92 ALA A O 1
ATOM 710 N N . TYR A 1 93 ? -4.453 -5.52 -2.797 1 98.94 93 TYR A N 1
ATOM 711 C CA . TYR A 1 93 ? -5.23 -4.414 -2.244 1 98.94 93 TYR A CA 1
ATOM 712 C C . TYR A 1 93 ? -5.285 -3.244 -3.221 1 98.94 93 TYR A C 1
ATOM 714 O O . TYR A 1 93 ? -6.344 -2.645 -3.422 1 98.94 93 TYR A O 1
ATOM 722 N N . MET A 1 94 ? -4.152 -2.949 -3.848 1 98.94 94 MET A N 1
ATOM 723 C CA . MET A 1 94 ? -4.129 -1.846 -4.805 1 98.94 94 MET A CA 1
ATOM 724 C C . MET A 1 94 ? -5.016 -2.15 -6.008 1 98.94 94 MET A C 1
ATOM 726 O O . MET A 1 94 ? -5.73 -1.272 -6.496 1 98.94 94 MET A O 1
ATOM 730 N N . VAL A 1 95 ? -5 -3.365 -6.473 1 98.88 95 VAL A N 1
ATOM 731 C CA . VAL A 1 95 ? -5.863 -3.777 -7.574 1 98.88 95 VAL A CA 1
ATOM 732 C C . VAL A 1 95 ? -7.328 -3.611 -7.176 1 98.88 95 VAL A C 1
ATOM 734 O O . VAL A 1 95 ? -8.117 -3.033 -7.922 1 98.88 95 VAL A O 1
ATOM 737 N N . LEU A 1 96 ? -7.695 -4.105 -6.023 1 98.88 96 LEU A N 1
ATOM 738 C CA . LEU A 1 96 ? -9.062 -3.965 -5.52 1 98.88 96 LEU A CA 1
ATOM 739 C C . LEU A 1 96 ? -9.438 -2.494 -5.383 1 98.88 96 LEU A C 1
ATOM 741 O O . LEU A 1 96 ? -10.578 -2.113 -5.66 1 98.88 96 LEU A O 1
ATOM 745 N N . GLY A 1 97 ? -8.484 -1.69 -4.914 1 98.81 97 GLY A N 1
ATOM 746 C CA . GLY A 1 97 ? -8.711 -0.258 -4.809 1 98.81 97 GLY A CA 1
ATOM 747 C C . GLY A 1 97 ? -9.031 0.396 -6.141 1 98.81 97 GLY A C 1
ATOM 748 O O . GLY A 1 97 ? -9.953 1.206 -6.234 1 98.81 97 GLY A O 1
ATOM 749 N N . ILE A 1 98 ? -8.273 0.074 -7.137 1 98.75 98 ILE A N 1
ATOM 750 C CA . ILE A 1 98 ? -8.492 0.641 -8.469 1 98.75 98 ILE A CA 1
ATOM 751 C C . ILE A 1 98 ? -9.875 0.246 -8.977 1 98.75 98 ILE A C 1
ATOM 753 O O . ILE A 1 98 ? -10.586 1.07 -9.547 1 98.75 98 ILE A O 1
ATOM 757 N N . LYS A 1 99 ? -10.273 -0.917 -8.703 1 98.25 99 LYS A N 1
ATOM 758 C CA . LYS A 1 99 ? -11.516 -1.439 -9.281 1 98.25 99 LYS A CA 1
ATOM 759 C C . LYS A 1 99 ? -12.727 -1.005 -8.469 1 98.25 99 LYS A C 1
ATOM 761 O O . LYS A 1 99 ? -13.766 -0.65 -9.031 1 98.25 99 LYS A O 1
ATOM 766 N N . TYR A 1 100 ? -12.609 -0.947 -7.117 1 98.06 100 TYR A N 1
ATOM 767 C CA . TYR A 1 100 ? -13.797 -0.811 -6.277 1 98.06 100 TYR A CA 1
ATOM 768 C C . TYR A 1 100 ? -13.672 0.39 -5.348 1 98.06 100 TYR A C 1
ATOM 770 O O . TYR A 1 100 ? -14.625 0.755 -4.664 1 98.06 100 TYR A O 1
ATOM 778 N N . GLY A 1 101 ? -12.523 0.997 -5.301 1 98 101 GLY A N 1
ATOM 779 C CA . GLY A 1 101 ? -12.242 2.01 -4.297 1 98 101 GLY A CA 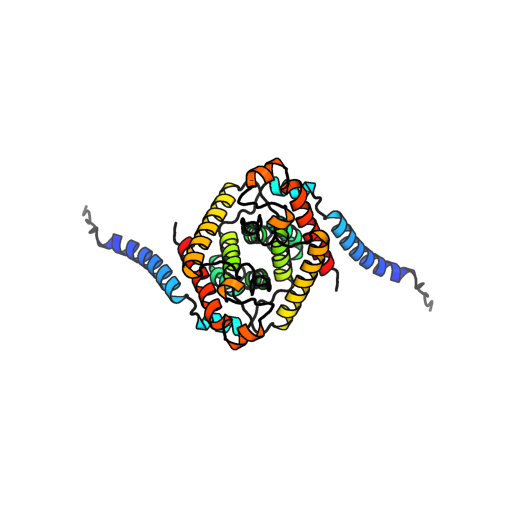1
ATOM 780 C C . GLY A 1 101 ? -13.039 3.285 -4.496 1 98 101 GLY A C 1
ATOM 781 O O . GLY A 1 101 ? -13.297 3.691 -5.629 1 98 101 GLY A O 1
ATOM 782 N N . HIS A 1 102 ? -13.367 3.951 -3.383 1 97.62 102 HIS A N 1
ATOM 783 C CA . HIS A 1 102 ? -13.992 5.273 -3.414 1 97.62 102 HIS A CA 1
ATOM 784 C C . HIS A 1 102 ? -12.953 6.359 -3.682 1 97.62 102 HIS A C 1
ATOM 786 O O . HIS A 1 102 ? -11.789 6.227 -3.287 1 97.62 102 HIS A O 1
ATOM 792 N N . SER A 1 103 ? -13.406 7.418 -4.406 1 97.38 103 SER A N 1
ATOM 793 C CA . SER A 1 103 ? -12.453 8.461 -4.789 1 97.38 103 SER A CA 1
ATOM 794 C C . SER A 1 103 ? -13.078 9.844 -4.672 1 97.38 103 SER A C 1
ATOM 796 O O . SER A 1 103 ? -12.445 10.844 -5.012 1 97.38 103 SER A O 1
ATOM 798 N N . LYS A 1 104 ? -14.32 9.906 -4.195 1 96.19 104 LYS A N 1
ATOM 799 C CA . LYS A 1 104 ? -15.039 11.164 -4.008 1 96.19 104 LYS A CA 1
ATOM 800 C C . LYS A 1 104 ? -15.727 11.203 -2.65 1 96.19 104 LYS A C 1
ATOM 802 O O . LYS A 1 104 ? -15.938 10.164 -2.018 1 96.19 104 LYS A O 1
ATOM 807 N N . PRO A 1 105 ? -16.062 12.445 -2.236 1 94.25 105 PRO A N 1
ATOM 808 C CA . PRO A 1 105 ? -16.828 12.555 -0.993 1 94.25 105 PRO A CA 1
ATOM 809 C C . PRO A 1 105 ? -18.156 11.812 -1.054 1 94.25 105 PRO A C 1
ATOM 811 O O . PRO A 1 105 ? -18.781 11.734 -2.115 1 94.25 105 PRO A O 1
ATOM 814 N N . ASN A 1 106 ? -18.562 11.211 0.079 1 92.19 106 ASN A N 1
ATOM 815 C CA . ASN A 1 106 ? -19.891 10.625 0.297 1 92.19 106 ASN A CA 1
ATOM 816 C C . ASN A 1 106 ? -20.094 9.383 -0.557 1 92.19 106 ASN A C 1
ATOM 818 O O . ASN A 1 106 ? -21.156 9.211 -1.165 1 92.19 106 ASN A O 1
ATOM 822 N N . GLU A 1 107 ? -19.062 8.633 -0.764 1 95.56 107 GLU A N 1
ATOM 823 C CA . GLU A 1 107 ? -19.125 7.332 -1.419 1 95.56 107 GLU A CA 1
ATOM 824 C C . GLU A 1 107 ? -18.984 6.195 -0.409 1 95.56 107 GLU A C 1
ATOM 826 O O . GLU A 1 107 ? -18.234 5.238 -0.648 1 95.56 107 GLU A O 1
ATOM 831 N N . GLY A 1 108 ? -19.734 6.336 0.653 1 94.38 108 GLY A N 1
ATOM 832 C CA . GLY A 1 108 ? -19.672 5.371 1.739 1 94.38 108 GLY A CA 1
ATOM 833 C C . GLY A 1 108 ? -19.984 3.955 1.302 1 94.38 108 GLY A C 1
ATOM 834 O O . GLY A 1 108 ? -19.391 2.998 1.789 1 94.38 108 GLY A O 1
ATOM 835 N N . GLU A 1 109 ? -20.906 3.807 0.39 1 96.25 109 GLU A N 1
ATOM 836 C CA . GLU A 1 109 ? -21.281 2.482 -0.09 1 96.25 109 GLU A CA 1
ATOM 837 C C . GLU A 1 109 ? -20.125 1.81 -0.83 1 96.25 109 GLU A C 1
ATOM 839 O O . GLU A 1 109 ? -19.953 0.595 -0.729 1 96.25 109 GLU A O 1
ATOM 844 N N . LYS A 1 110 ? -19.375 2.566 -1.606 1 97.38 110 LYS A N 1
ATOM 845 C CA . LYS A 1 110 ? -18.219 2.025 -2.301 1 97.38 110 LYS A CA 1
ATOM 846 C C . LYS A 1 110 ? -17.141 1.571 -1.309 1 97.38 110 LYS A C 1
ATOM 848 O O . LYS A 1 110 ? -16.484 0.551 -1.522 1 97.38 110 LYS A O 1
ATOM 853 N N . LYS A 1 111 ? -17 2.332 -0.284 1 97 111 LYS A N 1
ATOM 854 C CA . LYS A 1 111 ? -16.062 1.958 0.765 1 97 111 LYS A CA 1
ATOM 855 C C . LYS A 1 111 ? -16.438 0.614 1.385 1 97 111 LYS A C 1
ATOM 857 O O . LYS A 1 111 ? -15.57 -0.245 1.58 1 97 111 LYS A O 1
ATOM 862 N N . VAL A 1 112 ? -17.688 0.457 1.694 1 96.94 112 VAL A N 1
ATOM 863 C CA . VAL A 1 112 ? -18.156 -0.784 2.293 1 96.94 112 VAL A CA 1
ATOM 864 C C . VAL A 1 112 ? -17.922 -1.948 1.337 1 96.94 112 VAL A C 1
ATOM 866 O O . VAL A 1 112 ? -17.469 -3.021 1.757 1 96.94 112 VAL A O 1
ATOM 869 N N . GLU A 1 113 ? -18.188 -1.761 0.088 1 97.88 113 GLU A N 1
ATOM 870 C CA . GLU A 1 113 ? -17.953 -2.797 -0.913 1 97.88 113 GLU A CA 1
ATOM 871 C C . GLU A 1 113 ? -16.484 -3.166 -0.988 1 97.88 113 GLU A C 1
ATOM 873 O O . GLU A 1 113 ? -16.125 -4.348 -1.051 1 97.88 113 GLU A O 1
ATOM 878 N N . LEU A 1 114 ? -15.641 -2.189 -0.996 1 98.38 114 LEU A N 1
ATOM 879 C CA . LEU A 1 114 ? -14.203 -2.43 -1.024 1 98.38 114 LEU A CA 1
ATOM 880 C C . LEU A 1 114 ? -13.766 -3.266 0.173 1 98.38 114 LEU A C 1
ATOM 882 O O . LEU A 1 114 ? -13.016 -4.23 0.021 1 98.38 114 LEU A O 1
ATOM 886 N N . ILE A 1 115 ? -14.242 -2.902 1.329 1 97.75 115 ILE A N 1
ATOM 887 C CA . ILE A 1 115 ? -13.875 -3.602 2.559 1 97.75 115 ILE A CA 1
ATOM 888 C C . ILE A 1 115 ? -14.32 -5.059 2.471 1 97.75 115 ILE A C 1
ATOM 890 O O . ILE A 1 115 ? -13.57 -5.965 2.846 1 97.75 115 ILE A O 1
ATOM 894 N N . LYS A 1 116 ? -15.477 -5.277 1.943 1 98.25 116 LYS A N 1
ATOM 895 C CA . LYS A 1 116 ? -15.977 -6.637 1.767 1 98.25 116 LYS A CA 1
ATOM 896 C C . LYS A 1 116 ? -15.07 -7.438 0.836 1 98.25 116 LYS A C 1
ATOM 898 O O . LYS A 1 116 ? -14.766 -8.602 1.11 1 98.25 116 LYS A O 1
ATOM 903 N N . LYS A 1 117 ? -14.672 -6.852 -0.247 1 98.62 117 LYS A N 1
ATOM 904 C CA . LYS A 1 117 ? -13.797 -7.523 -1.201 1 98.62 117 LYS A CA 1
ATOM 905 C C . LYS A 1 117 ? -12.43 -7.809 -0.586 1 98.62 117 LYS A C 1
ATOM 907 O O . LYS A 1 117 ? -11.828 -8.859 -0.843 1 98.62 117 LYS A O 1
ATOM 912 N N . MET A 1 118 ? -11.93 -6.914 0.203 1 98.62 118 MET A N 1
ATOM 913 C CA . MET A 1 118 ? -10.656 -7.121 0.883 1 98.62 118 MET A CA 1
ATOM 914 C C . MET A 1 118 ? -10.742 -8.281 1.864 1 98.62 118 MET A C 1
ATOM 916 O O . MET A 1 118 ? -9.836 -9.109 1.937 1 98.62 118 MET A O 1
ATOM 920 N N . PHE A 1 119 ? -11.789 -8.312 2.586 1 98.19 119 PHE A N 1
ATOM 921 C CA . PHE A 1 119 ? -11.977 -9.398 3.541 1 98.19 119 PHE A CA 1
ATOM 922 C C . PHE A 1 119 ? -12.094 -10.734 2.824 1 98.19 119 PHE A C 1
ATOM 924 O O . PHE A 1 119 ? -11.539 -11.742 3.279 1 98.19 119 PHE A O 1
ATOM 931 N N . GLU A 1 120 ? -12.836 -10.727 1.76 1 98.62 120 GLU A N 1
ATOM 932 C CA . GLU A 1 120 ? -12.93 -11.938 0.949 1 98.62 120 GLU A CA 1
ATOM 933 C C . GLU A 1 120 ? -11.555 -12.383 0.462 1 98.62 120 GLU A C 1
ATOM 935 O O . GLU A 1 120 ? -11.211 -13.562 0.564 1 98.62 120 GLU A O 1
ATOM 940 N N . PHE A 1 121 ? -10.805 -11.492 -0.033 1 98.88 121 PHE A N 1
ATOM 941 C CA . PHE A 1 121 ? -9.453 -11.789 -0.491 1 98.88 121 PHE A CA 1
ATOM 942 C C . PHE A 1 121 ? -8.609 -12.367 0.641 1 98.88 121 PHE A C 1
ATOM 944 O O . PHE A 1 121 ? -7.961 -13.398 0.473 1 98.88 121 PHE A O 1
ATOM 951 N N . ASP A 1 122 ? -8.617 -11.68 1.769 1 98.81 122 ASP A N 1
ATOM 952 C CA . ASP A 1 122 ? -7.809 -12.109 2.904 1 98.81 122 ASP A CA 1
ATOM 953 C C . ASP A 1 122 ? -8.172 -13.531 3.326 1 98.81 122 ASP A C 1
ATOM 955 O O . ASP A 1 122 ? -7.289 -14.344 3.617 1 98.81 122 ASP A O 1
ATOM 959 N N . THR A 1 123 ? -9.438 -13.781 3.43 1 98.75 123 THR A N 1
ATOM 960 C CA . THR A 1 123 ? -9.898 -15.102 3.846 1 98.75 123 THR A CA 1
ATOM 961 C C . THR A 1 123 ? -9.375 -16.188 2.906 1 98.75 123 THR A C 1
ATOM 963 O O . THR A 1 123 ? -8.789 -17.172 3.355 1 98.75 123 THR A O 1
ATOM 966 N N . LYS A 1 124 ? -9.484 -15.961 1.65 1 98.75 124 LYS A N 1
ATOM 967 C CA . LYS A 1 124 ? -9.031 -16.938 0.661 1 98.75 124 LYS A CA 1
ATOM 968 C C . LYS A 1 124 ? -7.512 -17.047 0.658 1 98.75 124 LYS A C 1
ATOM 970 O O . LYS A 1 124 ? -6.969 -18.156 0.516 1 98.75 124 LYS A O 1
ATOM 975 N N . PHE A 1 125 ? -6.812 -15.977 0.821 1 98.88 125 PHE A N 1
ATOM 976 C CA . PHE A 1 125 ? -5.355 -16 0.829 1 98.88 125 PHE A CA 1
ATOM 977 C C . PHE A 1 125 ? -4.828 -16.75 2.041 1 98.88 125 PHE A C 1
ATOM 979 O O . PHE A 1 125 ? -3.889 -17.547 1.926 1 98.88 125 PHE A O 1
ATOM 986 N N . LYS A 1 126 ? -5.453 -16.516 3.17 1 98.75 126 LYS A N 1
ATOM 987 C CA . LYS A 1 126 ? -5.031 -17.172 4.398 1 98.75 126 LYS A CA 1
ATOM 988 C C . LYS A 1 126 ? -5.324 -18.672 4.348 1 98.75 126 LYS A C 1
ATOM 990 O O . LYS A 1 126 ? -4.617 -19.469 4.973 1 98.75 126 LYS A O 1
ATOM 995 N N . GLU A 1 127 ? -6.355 -19.016 3.66 1 98.44 127 GLU A N 1
ATOM 996 C CA . GLU A 1 127 ? -6.621 -20.438 3.467 1 98.44 127 GLU A CA 1
ATOM 997 C C . GLU A 1 127 ? -5.461 -21.125 2.75 1 98.44 127 GLU A C 1
ATOM 999 O O . GLU A 1 127 ? -5.152 -22.297 3.023 1 98.44 127 GLU A O 1
ATOM 1004 N N . LYS A 1 128 ? -4.793 -20.375 1.914 1 98 128 LYS A N 1
ATOM 1005 C CA . LYS A 1 128 ? -3.711 -20.953 1.116 1 98 128 LYS A CA 1
ATOM 1006 C C . LYS A 1 128 ? -2.355 -20.719 1.773 1 98 128 LYS A C 1
ATOM 1008 O O . LYS A 1 128 ? -1.487 -21.578 1.752 1 98 128 LYS A O 1
ATOM 1013 N N . GLN A 1 129 ? -2.141 -19.5 2.373 1 97.62 129 GLN A N 1
ATOM 1014 C CA . GLN A 1 129 ? -0.833 -19.078 2.871 1 97.62 129 GLN A CA 1
ATOM 1015 C C . GLN A 1 129 ? -0.823 -19.016 4.398 1 97.62 129 GLN A C 1
ATOM 1017 O O . GLN A 1 129 ? 0.23 -18.828 5.008 1 97.62 129 GLN A O 1
ATOM 1022 N N . SER A 1 130 ? -1.907 -19.125 5.051 1 96.62 130 SER A N 1
ATOM 1023 C CA . SER A 1 130 ? -2.107 -19.141 6.496 1 96.62 130 SER A CA 1
ATOM 1024 C C . SER A 1 130 ? -2.014 -17.75 7.098 1 96.62 130 SER A C 1
ATOM 1026 O O . SER A 1 130 ? -2.525 -17.5 8.188 1 96.62 130 SER A O 1
ATOM 1028 N N . THR A 1 131 ? -1.235 -16.891 6.504 1 98.25 131 THR A N 1
ATOM 1029 C CA . THR A 1 131 ? -1.02 -15.539 7.008 1 98.25 131 THR A CA 1
ATOM 1030 C C . THR A 1 131 ? -0.873 -14.547 5.855 1 98.25 131 THR A C 1
ATOM 1032 O O . THR A 1 131 ? -0.765 -14.945 4.695 1 98.25 131 THR A O 1
ATOM 1035 N N . ILE A 1 132 ? -0.999 -13.25 6.16 1 98.56 132 ILE A N 1
ATOM 1036 C CA . ILE A 1 132 ? -0.761 -12.227 5.148 1 98.56 132 ILE A CA 1
ATOM 1037 C C . ILE A 1 132 ? 0.565 -11.523 5.426 1 98.56 132 ILE A C 1
ATOM 1039 O O . ILE A 1 132 ? 0.903 -10.539 4.762 1 98.56 132 ILE A O 1
ATOM 1043 N N . ILE A 1 133 ? 1.295 -11.977 6.438 1 98.19 133 ILE A N 1
ATOM 1044 C CA . ILE A 1 133 ? 2.535 -11.336 6.867 1 98.19 133 ILE A CA 1
ATOM 1045 C C . ILE A 1 133 ? 3.725 -12 6.18 1 98.19 133 ILE A C 1
ATOM 1047 O O . ILE A 1 133 ? 3.887 -13.219 6.25 1 98.19 133 ILE A O 1
ATOM 1051 N N . CYS A 1 134 ? 4.57 -11.234 5.594 1 97.5 134 CYS A N 1
ATOM 1052 C CA . CYS A 1 134 ? 5.672 -11.656 4.738 1 97.5 134 CYS A CA 1
ATOM 1053 C C . CYS A 1 134 ? 6.625 -12.578 5.488 1 97.5 134 CYS A C 1
ATOM 1055 O O . CYS A 1 134 ? 6.883 -13.703 5.055 1 97.5 134 CYS A O 1
ATOM 1057 N N . GLU A 1 135 ? 7.098 -12.156 6.625 1 95.62 135 GLU A N 1
ATOM 1058 C CA . GLU A 1 135 ? 8.086 -12.93 7.367 1 95.62 135 GLU A CA 1
ATOM 1059 C C . GLU A 1 135 ? 7.508 -14.266 7.832 1 95.62 135 GLU A C 1
ATOM 1061 O O . GLU A 1 135 ? 8.219 -15.266 7.898 1 95.62 135 GLU A O 1
ATOM 1066 N N . GLU A 1 136 ? 6.254 -14.258 8.141 1 96.38 136 GLU A N 1
ATOM 1067 C CA . GLU A 1 136 ? 5.598 -15.492 8.547 1 96.38 136 GLU A CA 1
ATOM 1068 C C . GLU A 1 136 ? 5.445 -16.453 7.371 1 96.38 136 GLU A C 1
ATOM 1070 O O . GLU A 1 136 ? 5.602 -17.672 7.527 1 96.38 136 GLU A O 1
ATOM 1075 N N . ILE A 1 137 ? 5.141 -15.938 6.184 1 96.75 137 ILE A N 1
ATOM 1076 C CA . ILE A 1 137 ? 5.047 -16.766 4.984 1 96.75 137 ILE A CA 1
ATOM 1077 C C . ILE A 1 137 ? 6.406 -17.391 4.68 1 96.75 137 ILE A C 1
ATOM 1079 O O . ILE A 1 137 ? 6.488 -18.578 4.359 1 96.75 137 ILE A O 1
ATOM 1083 N N . LEU A 1 138 ? 7.477 -16.609 4.848 1 94.12 138 LEU A N 1
ATOM 1084 C CA . LEU A 1 138 ? 8.828 -17.078 4.566 1 94.12 138 LEU A CA 1
ATOM 1085 C C . LEU A 1 138 ? 9.32 -18 5.668 1 94.12 138 LEU A C 1
ATOM 1087 O O . LEU A 1 138 ? 10.195 -18.844 5.434 1 94.12 138 LEU A O 1
ATOM 1091 N N . GLY A 1 139 ? 8.75 -17.797 6.898 1 91.75 139 GLY A N 1
ATOM 1092 C CA . GLY A 1 139 ? 9.172 -18.594 8.039 1 91.75 139 GLY A CA 1
ATOM 1093 C C . GLY A 1 139 ? 10.438 -18.078 8.695 1 91.75 139 GLY A C 1
ATOM 1094 O O . GLY A 1 139 ? 11.117 -18.812 9.414 1 91.75 139 GLY A O 1
ATOM 1095 N N . ASP A 1 140 ? 10.812 -16.891 8.281 1 86.38 140 ASP A N 1
ATOM 1096 C CA . ASP A 1 140 ? 12.039 -16.297 8.812 1 86.38 140 ASP A CA 1
ATOM 1097 C C . ASP A 1 140 ? 11.977 -14.773 8.773 1 86.38 140 ASP A C 1
ATOM 1099 O O . ASP A 1 140 ? 11.211 -14.195 7.996 1 86.38 140 ASP A O 1
ATOM 1103 N N . ASN A 1 141 ? 12.781 -14.211 9.703 1 81.5 141 ASN A N 1
ATOM 1104 C CA . ASN A 1 141 ? 12.898 -12.758 9.711 1 81.5 141 ASN A CA 1
ATOM 1105 C C . ASN A 1 141 ? 13.82 -12.258 8.602 1 81.5 141 ASN A C 1
ATOM 1107 O O . ASN A 1 141 ? 15.031 -12.484 8.648 1 81.5 141 ASN A O 1
ATOM 1111 N N . ILE A 1 142 ? 13.297 -11.5 7.676 1 74.62 142 ILE A N 1
ATOM 1112 C CA . ILE A 1 142 ? 14.031 -11.078 6.488 1 74.62 142 ILE A CA 1
ATOM 1113 C C . ILE A 1 142 ? 15.172 -10.148 6.887 1 74.62 142 ILE A C 1
ATOM 1115 O O . ILE A 1 142 ? 16.312 -10.297 6.418 1 74.62 142 ILE A O 1
ATOM 1119 N N . ALA A 1 143 ? 14.906 -9.266 7.734 1 72.31 143 ALA A N 1
ATOM 1120 C CA . ALA A 1 143 ? 15.898 -8.266 8.117 1 72.31 143 ALA A CA 1
ATOM 1121 C C . ALA A 1 143 ? 17.062 -8.906 8.859 1 72.31 143 ALA A C 1
ATOM 1123 O O . ALA A 1 143 ? 18.219 -8.516 8.664 1 72.31 143 ALA A O 1
ATOM 1124 N N . GLU A 1 144 ? 16.828 -9.984 9.586 1 76.44 144 GLU A N 1
ATOM 1125 C CA . GLU A 1 144 ? 17.844 -10.586 10.445 1 76.44 144 GLU A CA 1
ATOM 1126 C C . GLU A 1 144 ? 18.531 -11.766 9.75 1 76.44 144 GLU A C 1
ATOM 1128 O O . GLU A 1 144 ? 19.688 -12.078 10.047 1 76.44 144 GLU A O 1
ATOM 1133 N N . ASN A 1 145 ? 17.797 -12.32 8.844 1 79.19 145 ASN A N 1
ATOM 1134 C CA . ASN A 1 145 ? 18.312 -13.594 8.328 1 79.19 145 ASN A CA 1
ATOM 1135 C C . ASN A 1 145 ? 18.312 -13.617 6.805 1 79.19 145 ASN A C 1
ATOM 1137 O O . ASN A 1 145 ? 18.031 -14.648 6.191 1 79.19 145 ASN A O 1
ATOM 1141 N N . LEU A 1 146 ? 18.609 -12.508 6.211 1 75.81 146 LEU A N 1
ATOM 1142 C CA . LEU A 1 146 ? 18.547 -12.375 4.762 1 75.81 146 LEU A CA 1
ATOM 1143 C C . LEU A 1 146 ? 19.484 -13.383 4.086 1 75.81 146 LEU A C 1
ATOM 1145 O O . LEU A 1 146 ? 19.094 -14.023 3.109 1 75.81 146 LEU A O 1
ATOM 1149 N N . GLU A 1 147 ? 20.641 -13.57 4.625 1 77.94 147 GLU A N 1
ATOM 1150 C CA . GLU A 1 147 ? 21.609 -14.5 4.047 1 77.94 147 GLU A CA 1
ATOM 1151 C C . GLU A 1 147 ? 21.078 -15.93 4.078 1 77.94 147 GLU A C 1
ATOM 1153 O O . GLU A 1 147 ? 21.203 -16.672 3.094 1 77.94 147 GLU A O 1
ATOM 1158 N N . LYS A 1 148 ? 20.547 -16.297 5.172 1 79.62 148 LYS A N 1
ATOM 1159 C CA . LYS A 1 148 ? 19.969 -17.641 5.305 1 79.62 148 LYS A CA 1
ATOM 1160 C C . LYS A 1 148 ? 18.812 -17.828 4.332 1 79.62 148 LYS A C 1
ATOM 1162 O O . LYS A 1 148 ? 18.719 -18.875 3.682 1 79.62 148 LYS A O 1
ATOM 1167 N N . ILE A 1 149 ? 18 -16.859 4.207 1 76.25 149 ILE A N 1
ATOM 1168 C CA . ILE A 1 149 ? 16.828 -16.891 3.328 1 76.25 149 ILE A CA 1
ATOM 1169 C C . ILE A 1 149 ? 17.281 -17.062 1.879 1 76.25 149 ILE A C 1
ATOM 1171 O O . ILE A 1 149 ? 16.672 -17.812 1.117 1 76.25 149 ILE A O 1
ATOM 1175 N N . GLU A 1 150 ? 18.312 -16.406 1.57 1 78.25 150 GLU A N 1
ATOM 1176 C CA . GLU A 1 150 ? 18.859 -16.5 0.223 1 78.25 150 GLU A CA 1
ATOM 1177 C C . GLU A 1 150 ? 19.484 -17.859 -0.031 1 78.25 150 GLU A C 1
ATOM 1179 O O . GLU A 1 150 ? 19.266 -18.469 -1.086 1 78.25 150 GLU A O 1
ATOM 1184 N N . GLN A 1 151 ? 20.172 -18.344 0.948 1 77.31 151 GLN A N 1
ATOM 1185 C CA . GLN A 1 151 ? 20.875 -19.609 0.81 1 77.31 151 GLN A CA 1
ATOM 1186 C C . GLN A 1 151 ? 19.891 -20.766 0.675 1 77.31 151 GLN A C 1
ATOM 1188 O O . GLN A 1 151 ? 20.141 -21.719 -0.063 1 77.31 151 GLN A O 1
ATOM 1193 N N . GLU A 1 152 ? 18.844 -20.656 1.273 1 86.56 152 GLU A N 1
ATOM 1194 C CA . GLU A 1 152 ? 17.844 -21.719 1.259 1 86.56 152 GLU A CA 1
ATOM 1195 C C . GLU A 1 152 ? 16.859 -21.547 0.112 1 86.56 152 GLU A C 1
ATOM 1197 O O . GLU A 1 152 ? 15.945 -22.359 -0.065 1 86.56 152 GLU A O 1
ATOM 1202 N N . ASN A 1 153 ? 17.031 -20.562 -0.639 1 90.19 153 ASN A N 1
ATOM 1203 C CA . ASN A 1 153 ? 16.156 -20.234 -1.76 1 90.19 153 ASN A CA 1
ATOM 1204 C C . ASN A 1 153 ? 14.703 -20.141 -1.321 1 90.19 153 ASN A C 1
ATOM 1206 O O . ASN A 1 153 ? 13.797 -20.578 -2.035 1 90.19 153 ASN A O 1
ATOM 1210 N N . THR A 1 154 ? 14.555 -19.688 -0.08 1 91.06 154 THR A N 1
ATOM 1211 C CA . THR A 1 154 ? 13.227 -19.625 0.528 1 91.06 154 THR A CA 1
ATOM 1212 C C . THR A 1 154 ? 12.312 -18.719 -0.274 1 91.06 154 THR A C 1
ATOM 1214 O O . THR A 1 154 ? 11.148 -19.047 -0.516 1 91.06 154 THR A O 1
ATOM 1217 N N . MET A 1 155 ? 12.805 -17.578 -0.712 1 92.31 155 MET A N 1
ATOM 1218 C CA . MET A 1 155 ? 12.023 -16.625 -1.496 1 92.31 155 MET A CA 1
ATOM 1219 C C . MET A 1 155 ? 11.586 -17.25 -2.818 1 92.31 155 MET A C 1
ATOM 1221 O O . MET A 1 155 ? 10.43 -17.109 -3.225 1 92.31 155 MET A O 1
ATOM 1225 N N . GLN A 1 156 ? 12.5 -17.953 -3.42 1 94.12 156 GLN A N 1
ATOM 1226 C CA . GLN A 1 156 ? 12.188 -18.609 -4.684 1 94.12 156 GLN A CA 1
ATOM 1227 C C . GLN A 1 156 ? 11.102 -19.672 -4.5 1 94.12 156 GLN A C 1
ATOM 1229 O O . GLN A 1 156 ? 10.258 -19.859 -5.379 1 94.12 156 GLN A O 1
ATOM 1234 N N . LYS A 1 157 ? 11.117 -20.312 -3.404 1 94.5 157 LYS A N 1
ATOM 1235 C CA . LYS A 1 157 ? 10.211 -21.422 -3.148 1 94.5 157 LYS A CA 1
ATOM 1236 C C . LYS A 1 157 ? 8.828 -20.938 -2.723 1 94.5 157 LYS A C 1
ATOM 1238 O O . LYS A 1 157 ? 7.82 -21.578 -3 1 94.5 157 LYS A O 1
ATOM 1243 N N . LYS A 1 158 ? 8.727 -19.797 -2.105 1 96.12 158 LYS A N 1
ATOM 1244 C CA . LYS A 1 158 ? 7.484 -19.406 -1.445 1 96.12 158 LYS A CA 1
ATOM 1245 C C . LYS A 1 158 ? 6.84 -18.219 -2.145 1 96.12 158 LYS A C 1
ATOM 1247 O O . LYS A 1 158 ? 5.621 -18.172 -2.328 1 96.12 158 LYS A O 1
ATOM 1252 N N . CYS A 1 159 ? 7.574 -17.25 -2.584 1 97.31 159 CYS A N 1
ATOM 1253 C CA . CYS A 1 159 ? 7.059 -15.953 -2.988 1 97.31 159 CYS A CA 1
ATOM 1254 C C . CYS A 1 159 ? 6.293 -16.047 -4.301 1 97.31 159 CYS A C 1
ATOM 1256 O O . CYS A 1 159 ? 5.215 -15.469 -4.441 1 97.31 159 CYS A O 1
ATOM 1258 N N . PRO A 1 160 ? 6.844 -16.828 -5.305 1 98.19 160 PRO A N 1
ATOM 1259 C CA . PRO A 1 160 ? 6.066 -16.938 -6.539 1 98.19 160 PRO A CA 1
ATOM 1260 C C . PRO A 1 160 ? 4.684 -17.547 -6.309 1 98.19 160 PRO A C 1
ATOM 1262 O O . PRO A 1 160 ? 3.709 -17.125 -6.945 1 98.19 160 PRO A O 1
ATOM 1265 N N . GLN A 1 161 ? 4.617 -18.469 -5.395 1 98 161 GLN A N 1
ATOM 1266 C CA . GLN A 1 161 ? 3.324 -19.078 -5.102 1 98 161 GLN A CA 1
ATOM 1267 C C . GLN A 1 161 ? 2.377 -18.078 -4.445 1 98 161 GLN A C 1
ATOM 1269 O O . GLN A 1 161 ? 1.177 -18.078 -4.73 1 98 161 GLN A O 1
ATOM 1274 N N . ALA A 1 162 ? 2.885 -17.281 -3.514 1 98.44 162 ALA A N 1
ATOM 1275 C CA . ALA A 1 162 ? 2.064 -16.234 -2.904 1 98.44 162 ALA A CA 1
ATOM 1276 C C . ALA A 1 162 ? 1.509 -15.289 -3.959 1 98.44 162 ALA A C 1
ATOM 1278 O O . ALA A 1 162 ? 0.338 -14.906 -3.906 1 98.44 162 ALA A O 1
ATOM 1279 N N . VAL A 1 163 ? 2.33 -14.922 -4.941 1 98.69 163 VAL A N 1
ATOM 1280 C CA . VAL A 1 163 ? 1.922 -14.039 -6.031 1 98.69 163 VAL A CA 1
ATOM 1281 C C . VAL A 1 163 ? 0.843 -14.727 -6.871 1 98.69 163 VAL A C 1
ATOM 1283 O O . VAL A 1 163 ? -0.193 -14.125 -7.164 1 98.69 163 VAL A O 1
ATOM 1286 N N . ASN A 1 164 ? 1.094 -15.945 -7.211 1 98.12 164 ASN A N 1
ATOM 1287 C CA . ASN A 1 164 ? 0.13 -16.703 -8 1 98.12 164 ASN A CA 1
ATOM 1288 C C . ASN A 1 164 ? -1.207 -16.828 -7.277 1 98.12 164 ASN A C 1
ATOM 1290 O O . ASN A 1 164 ? -2.266 -16.688 -7.891 1 98.12 164 ASN A O 1
ATOM 1294 N N . ASP A 1 165 ? -1.165 -17.141 -6.023 1 98.44 165 ASP A N 1
ATOM 1295 C CA . ASP A 1 165 ? -2.383 -17.25 -5.227 1 98.44 165 ASP A CA 1
ATOM 1296 C C . ASP A 1 1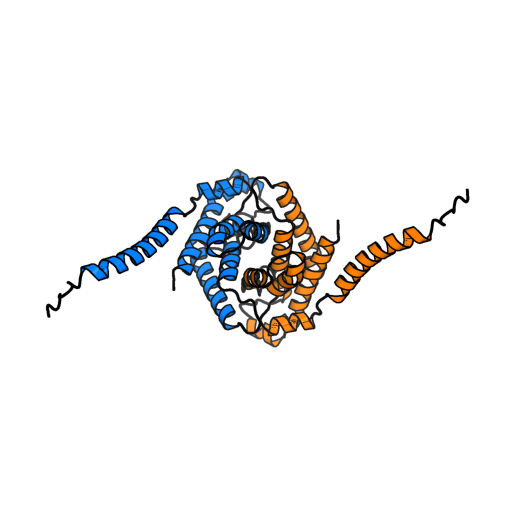65 ? -3.15 -15.93 -5.215 1 98.44 165 ASP A C 1
ATOM 1298 O O . ASP A 1 165 ? -4.375 -15.914 -5.355 1 98.44 165 ASP A O 1
ATOM 1302 N N . ALA A 1 166 ? -2.463 -14.82 -5.035 1 98.75 166 ALA A N 1
ATOM 1303 C CA . ALA A 1 166 ? -3.107 -13.508 -5.027 1 98.75 166 ALA A CA 1
ATOM 1304 C C . ALA A 1 166 ? -3.805 -13.234 -6.359 1 98.75 166 ALA A C 1
ATOM 1306 O O . ALA A 1 166 ? -4.949 -12.773 -6.383 1 98.75 166 ALA A O 1
ATOM 1307 N N . ILE A 1 167 ? -3.117 -13.523 -7.465 1 98.44 167 ILE A N 1
ATOM 1308 C CA . ILE A 1 167 ? -3.666 -13.297 -8.797 1 98.44 167 ILE A CA 1
ATOM 1309 C C . ILE A 1 167 ? -4.91 -14.156 -9 1 98.44 167 ILE A C 1
ATOM 1311 O O . ILE A 1 167 ? -5.953 -13.664 -9.43 1 98.44 167 ILE A O 1
ATOM 1315 N N . ASP A 1 168 ? -4.797 -15.414 -8.602 1 97.81 168 ASP A N 1
ATOM 1316 C CA . ASP A 1 168 ? -5.914 -16.344 -8.75 1 97.81 168 ASP A CA 1
ATOM 1317 C C . ASP A 1 168 ? -7.129 -15.867 -7.961 1 97.81 168 ASP A C 1
ATOM 1319 O O . ASP A 1 168 ? -8.258 -15.898 -8.461 1 97.81 168 ASP A O 1
ATOM 1323 N N . ILE A 1 169 ? -6.922 -15.508 -6.777 1 98.56 169 ILE A N 1
ATOM 1324 C CA . ILE A 1 169 ? -8.008 -15.078 -5.906 1 98.56 169 ILE A CA 1
ATOM 1325 C C . ILE A 1 169 ? -8.664 -13.82 -6.477 1 98.56 169 ILE A C 1
ATOM 1327 O O . ILE A 1 169 ? -9.891 -13.695 -6.484 1 98.56 169 ILE A O 1
ATOM 1331 N N . LEU A 1 170 ? -7.855 -12.852 -6.945 1 98.44 170 LEU A N 1
ATOM 1332 C CA . LEU A 1 170 ? -8.406 -11.648 -7.559 1 98.44 170 LEU A CA 1
ATOM 1333 C C . LEU A 1 170 ? -9.258 -12 -8.773 1 98.44 170 LEU A C 1
ATOM 1335 O O . LEU A 1 170 ? -10.336 -11.438 -8.961 1 98.44 170 LEU A O 1
ATOM 1339 N N . GLU A 1 171 ? -8.734 -12.891 -9.609 1 97.31 171 GLU A N 1
ATOM 1340 C CA . GLU A 1 171 ? -9.516 -13.312 -10.766 1 97.31 171 GLU A CA 1
ATOM 1341 C C . GLU A 1 171 ? -10.859 -13.898 -10.344 1 97.31 171 GLU A C 1
ATOM 1343 O O . GLU A 1 171 ? -11.883 -13.641 -10.977 1 97.31 171 GLU A O 1
ATOM 1348 N N . GLU A 1 172 ? -10.828 -14.703 -9.328 1 97.19 172 GLU A N 1
ATOM 1349 C CA . GLU A 1 172 ? -12.062 -15.289 -8.812 1 97.19 172 GLU A CA 1
ATOM 1350 C C . GLU A 1 172 ? -13.031 -14.203 -8.344 1 97.19 172 GLU A C 1
ATOM 1352 O O . GLU A 1 172 ? -14.227 -14.25 -8.648 1 97.19 172 GLU A O 1
ATOM 1357 N N . ILE A 1 173 ? -12.547 -13.242 -7.602 1 97.5 173 ILE A N 1
ATOM 1358 C CA . ILE A 1 173 ? -13.359 -12.148 -7.074 1 97.5 173 ILE A CA 1
ATOM 1359 C C . ILE A 1 173 ? -13.961 -11.352 -8.227 1 97.5 173 ILE A C 1
ATOM 1361 O O . ILE A 1 173 ? -15.109 -10.906 -8.156 1 97.5 173 ILE A O 1
ATOM 1365 N N . PHE A 1 174 ? -13.219 -11.156 -9.305 1 95.75 174 PHE A N 1
ATOM 1366 C CA . PHE A 1 174 ? -13.68 -10.359 -10.438 1 95.75 174 PHE A CA 1
ATOM 1367 C C . PHE A 1 174 ? -14.703 -11.133 -11.266 1 95.75 174 PHE A C 1
ATOM 1369 O O . PHE A 1 174 ? -15.5 -10.531 -11.992 1 95.75 174 PHE A O 1
ATOM 1376 N N . GLU A 1 175 ? -14.656 -12.383 -11.219 1 90.44 175 GLU A N 1
ATOM 1377 C CA . GLU A 1 175 ? -15.602 -13.211 -11.961 1 90.44 175 GLU A CA 1
ATOM 1378 C C . GLU A 1 175 ? -16.922 -13.336 -11.211 1 90.44 175 GLU A C 1
ATOM 1380 O O . GLU A 1 175 ? -17.969 -13.555 -11.828 1 90.44 175 GLU A O 1
ATOM 1385 N N . GLU A 1 176 ? -16.859 -13.258 -9.906 1 77.06 176 GLU A N 1
ATOM 1386 C CA . GLU A 1 176 ? -18.078 -13.359 -9.102 1 77.06 176 GLU A CA 1
ATOM 1387 C C . GLU A 1 176 ? -18.953 -12.125 -9.281 1 77.06 176 GLU A C 1
ATOM 1389 O O . GLU A 1 176 ? -18.453 -11 -9.328 1 77.06 176 GLU A O 1
ATOM 1394 N N . LYS A 1 177 ? -19.906 -11.914 -10.281 1 56.56 177 LYS A N 1
ATOM 1395 C CA . LYS A 1 177 ? -20.891 -10.859 -10.523 1 56.56 177 LYS A CA 1
ATOM 1396 C C . LYS A 1 177 ? -21.578 -10.445 -9.227 1 56.56 177 LYS A C 1
ATOM 1398 O O . LYS A 1 177 ? -21.781 -11.266 -8.336 1 56.56 177 LYS A O 1
ATOM 1403 N N . MET B 1 1 ? 33.625 56.344 -28.594 1 26.41 1 MET B N 1
ATOM 1404 C CA . MET B 1 1 ? 33.312 54.906 -28.5 1 26.41 1 MET B CA 1
ATOM 1405 C C . MET B 1 1 ? 33.062 54.5 -27.062 1 26.41 1 MET B C 1
ATOM 1407 O O . MET B 1 1 ? 34 54.375 -26.266 1 26.41 1 MET B O 1
ATOM 1411 N N . MET B 1 2 ? 31.969 54.938 -26.375 1 25.52 2 MET B N 1
ATOM 1412 C CA . MET B 1 2 ? 31.578 55.094 -24.984 1 25.52 2 MET B CA 1
ATOM 1413 C C . MET B 1 2 ? 31.266 53.75 -24.359 1 25.52 2 MET B C 1
ATOM 1415 O O . MET B 1 2 ? 30.312 53.062 -24.75 1 25.52 2 MET B O 1
ATOM 1419 N N . LEU B 1 3 ? 32.25 52.969 -23.906 1 28.09 3 LEU B N 1
ATOM 1420 C CA . LEU B 1 3 ? 32.188 51.688 -23.203 1 28.09 3 LEU B CA 1
ATOM 1421 C C . LEU B 1 3 ? 31.328 51.781 -21.938 1 28.09 3 LEU B C 1
ATOM 1423 O O . LEU B 1 3 ? 31.672 52.531 -21.016 1 28.09 3 LEU B O 1
ATOM 1427 N N . MET B 1 4 ? 29.969 51.781 -22.047 1 28.39 4 MET B N 1
ATOM 1428 C CA . MET B 1 4 ? 29.062 51.844 -20.906 1 28.39 4 MET B CA 1
ATOM 1429 C C . MET B 1 4 ? 29.359 50.719 -19.906 1 28.39 4 MET B C 1
ATOM 1431 O O . MET B 1 4 ? 29.359 49.531 -20.281 1 28.39 4 MET B O 1
ATOM 1435 N N . ILE B 1 5 ? 30.203 50.875 -18.859 1 32.88 5 ILE B N 1
ATOM 1436 C CA . ILE B 1 5 ? 30.516 50.156 -17.641 1 32.88 5 ILE B CA 1
ATOM 1437 C C . ILE B 1 5 ? 29.234 49.781 -16.906 1 32.88 5 ILE B C 1
ATOM 1439 O O . ILE B 1 5 ? 28.484 50.656 -16.453 1 32.88 5 ILE B O 1
ATOM 1443 N N . CYS B 1 6 ? 28.422 48.75 -17.406 1 29.05 6 CYS B N 1
ATOM 1444 C CA . CYS B 1 6 ? 27.203 48.312 -16.734 1 29.05 6 CYS B CA 1
ATOM 1445 C C . CYS B 1 6 ? 27.5 47.844 -15.312 1 29.05 6 CYS B C 1
ATOM 1447 O O . CYS B 1 6 ? 28.391 47.031 -15.086 1 29.05 6 CYS B O 1
ATOM 1449 N N . PRO B 1 7 ? 27.094 48.688 -14.281 1 30.7 7 PRO B N 1
ATOM 1450 C CA . PRO B 1 7 ? 27.312 48.406 -12.859 1 30.7 7 PRO B CA 1
ATOM 1451 C C . PRO B 1 7 ? 26.828 47 -12.469 1 30.7 7 PRO B C 1
ATOM 1453 O O . PRO B 1 7 ? 25.844 46.5 -13.039 1 30.7 7 PRO B O 1
ATOM 1456 N N . GLU B 1 8 ? 27.656 46 -11.93 1 30.8 8 GLU B N 1
ATOM 1457 C CA . GLU B 1 8 ? 27.641 44.594 -11.609 1 30.8 8 GLU B CA 1
ATOM 1458 C C . GLU B 1 8 ? 26.5 44.25 -10.648 1 30.8 8 GLU B C 1
ATOM 1460 O O . GLU B 1 8 ? 26.219 43.062 -10.398 1 30.8 8 GLU B O 1
ATOM 1465 N N . LYS B 1 9 ? 26.078 45.094 -9.688 1 32.75 9 LYS B N 1
ATOM 1466 C CA . LYS B 1 9 ? 25.156 44.656 -8.641 1 32.75 9 LYS B CA 1
ATOM 1467 C C . LYS B 1 9 ? 23.781 44.344 -9.211 1 32.75 9 LYS B C 1
ATOM 1469 O O . LYS B 1 9 ? 22.953 43.719 -8.547 1 32.75 9 LYS B O 1
ATOM 1474 N N . SER B 1 10 ? 23.234 45 -10.141 1 30.28 10 SER B N 1
ATOM 1475 C CA . SER B 1 10 ? 21.828 44.938 -10.492 1 30.28 10 SER B CA 1
ATOM 1476 C C . SER B 1 10 ? 21.5 43.625 -11.188 1 30.28 10 SER B C 1
ATOM 1478 O O . SER B 1 10 ? 20.344 43.188 -11.227 1 30.28 10 SER B O 1
ATOM 1480 N N . CYS B 1 11 ? 22.328 43.094 -12.016 1 28.38 11 CYS B N 1
ATOM 1481 C CA . CYS B 1 11 ? 21.891 41.938 -12.766 1 28.38 11 CYS B CA 1
ATOM 1482 C C . CYS B 1 11 ? 21.828 40.688 -11.859 1 28.38 11 CYS B C 1
ATOM 1484 O O . CYS B 1 11 ? 21.25 39.688 -12.227 1 28.38 11 CYS B O 1
ATOM 1486 N N . VAL B 1 12 ? 22.781 40.594 -10.953 1 30.61 12 VAL B N 1
ATOM 1487 C CA . VAL B 1 12 ? 22.703 39.406 -10.141 1 30.61 12 VAL B CA 1
ATOM 1488 C C . VAL B 1 12 ? 21.422 39.406 -9.312 1 30.61 12 VAL B C 1
ATOM 1490 O O . VAL B 1 12 ? 21.062 38.406 -8.703 1 30.61 12 VAL B O 1
ATOM 1493 N N . LYS B 1 13 ? 20.859 40.5 -8.922 1 33.41 13 LYS B N 1
ATOM 1494 C CA . LYS B 1 13 ? 19.641 40.531 -8.109 1 33.41 13 LYS B CA 1
ATOM 1495 C C . LYS B 1 13 ? 18.469 39.906 -8.852 1 33.41 13 LYS B C 1
ATOM 1497 O O . LYS B 1 13 ? 17.547 39.375 -8.234 1 33.41 13 LYS B O 1
ATOM 1502 N N . ILE B 1 14 ? 18.438 40.062 -10.141 1 34.25 14 ILE B N 1
ATOM 1503 C CA . ILE B 1 14 ? 17.219 39.594 -10.797 1 34.25 14 ILE B CA 1
ATOM 1504 C C . ILE B 1 14 ? 17.25 38.062 -10.883 1 34.25 14 ILE B C 1
ATOM 1506 O O . ILE B 1 14 ? 16.219 37.406 -10.672 1 34.25 14 ILE B O 1
ATOM 1510 N N . ILE B 1 15 ? 18.469 37.531 -11.242 1 36.12 15 ILE B N 1
ATOM 1511 C CA . ILE B 1 15 ? 18.438 36.062 -11.297 1 36.12 15 ILE B CA 1
ATOM 1512 C C . ILE B 1 15 ? 18.234 35.5 -9.891 1 36.12 15 ILE B C 1
ATOM 1514 O O . ILE B 1 15 ? 17.531 34.5 -9.719 1 36.12 15 ILE B O 1
ATOM 1518 N N . ALA B 1 16 ? 18.859 36.188 -8.844 1 38.34 16 ALA B N 1
ATOM 1519 C CA . ALA B 1 16 ? 18.641 35.688 -7.488 1 38.34 16 ALA B CA 1
ATOM 1520 C C . ALA B 1 16 ? 17.203 35.906 -7.047 1 38.34 16 ALA B C 1
ATOM 1522 O O . ALA B 1 16 ? 16.625 35.062 -6.344 1 38.34 16 ALA B O 1
ATOM 1523 N N . THR B 1 17 ? 16.656 37.031 -7.633 1 39.94 17 THR B N 1
ATOM 1524 C CA . THR B 1 17 ? 15.273 37.219 -7.234 1 39.94 17 THR B CA 1
ATOM 1525 C C . THR B 1 17 ? 14.352 36.219 -7.91 1 39.94 17 THR B C 1
ATOM 1527 O O . THR B 1 17 ? 13.375 35.781 -7.309 1 39.94 17 THR B O 1
ATOM 1530 N N . ASP B 1 18 ? 14.664 35.969 -9.188 1 43.38 18 ASP B N 1
ATOM 1531 C CA . ASP B 1 18 ? 13.758 35 -9.828 1 43.38 18 ASP B CA 1
ATOM 1532 C C . ASP B 1 18 ? 13.93 33.625 -9.234 1 43.38 18 ASP B C 1
ATOM 1534 O O . ASP B 1 18 ? 12.945 32.906 -9.023 1 43.38 18 ASP B O 1
ATOM 1538 N N . VAL B 1 19 ? 15.125 33.156 -9.047 1 43.72 19 VAL B N 1
ATOM 1539 C CA . VAL B 1 19 ? 15.344 31.891 -8.375 1 43.72 19 VAL B CA 1
ATOM 1540 C C . VAL B 1 19 ? 14.883 31.969 -6.926 1 43.72 19 VAL B C 1
ATOM 1542 O O . VAL B 1 19 ? 14.234 31.062 -6.414 1 43.72 19 VAL B O 1
ATOM 1545 N N . LEU B 1 20 ? 15.289 33.062 -6.293 1 41.47 20 LEU B N 1
ATOM 1546 C CA . LEU B 1 20 ? 14.742 33.25 -4.953 1 41.47 20 LEU B CA 1
ATOM 1547 C C . LEU B 1 20 ? 13.227 33.375 -5.004 1 41.47 20 LEU B C 1
ATOM 1549 O O . LEU B 1 20 ? 12.516 32.875 -4.141 1 41.47 20 LEU B O 1
ATOM 1553 N N . GLN B 1 21 ? 12.844 34.094 -6.055 1 42 21 GLN B N 1
ATOM 1554 C CA . GLN B 1 21 ? 11.398 34.188 -6.195 1 42 21 GLN B CA 1
ATOM 1555 C C . GLN B 1 21 ? 10.805 32.812 -6.578 1 42 21 GLN B C 1
ATOM 1557 O O . GLN B 1 21 ? 9.734 32.469 -6.105 1 42 21 GLN B O 1
ATOM 1562 N N . GLU B 1 22 ? 11.5 32.125 -7.5 1 46.5 22 GLU B N 1
ATOM 1563 C CA . GLU B 1 22 ? 11.039 30.766 -7.781 1 46.5 22 GLU B CA 1
ATOM 1564 C C . GLU B 1 22 ? 11.203 29.875 -6.559 1 46.5 22 GLU B C 1
ATOM 1566 O O . GLU B 1 22 ? 10.336 29.047 -6.266 1 46.5 22 GLU B O 1
ATOM 1571 N N . VAL B 1 23 ? 12.227 29.984 -5.902 1 43.41 23 VAL B N 1
ATOM 1572 C CA . VAL B 1 23 ? 12.391 29.266 -4.645 1 43.41 23 VAL B CA 1
ATOM 1573 C C . VAL B 1 23 ? 11.414 29.812 -3.605 1 43.41 23 VAL B C 1
ATOM 1575 O O . VAL B 1 23 ? 10.812 29.062 -2.846 1 43.41 23 VAL B O 1
ATOM 1578 N N . VAL B 1 24 ? 11.281 31.125 -3.475 1 40.84 24 VAL B N 1
ATOM 1579 C CA . VAL B 1 24 ? 10.297 31.703 -2.57 1 40.84 24 VAL B CA 1
ATOM 1580 C C . VAL B 1 24 ? 8.883 31.359 -3.059 1 40.84 24 VAL B C 1
ATOM 1582 O O . VAL B 1 24 ? 7.98 31.125 -2.252 1 40.84 24 VAL B O 1
ATOM 1585 N N . GLN B 1 25 ? 8.664 31.422 -4.367 1 41.22 25 GLN B N 1
ATOM 1586 C CA . GLN B 1 25 ? 7.359 31.016 -4.867 1 41.22 25 GLN B CA 1
ATOM 1587 C C . GLN B 1 25 ? 7.141 29.516 -4.656 1 41.22 25 GLN B C 1
ATOM 1589 O O . GLN B 1 25 ? 6.031 29.094 -4.324 1 41.22 25 GLN B O 1
ATOM 1594 N N . VAL B 1 26 ? 8.086 28.719 -4.875 1 41.5 26 VAL B N 1
ATOM 1595 C CA . VAL B 1 26 ? 7.961 27.312 -4.543 1 41.5 26 VAL B CA 1
ATOM 1596 C C . VAL B 1 26 ? 7.875 27.141 -3.025 1 41.5 26 VAL B C 1
ATOM 1598 O O . VAL B 1 26 ? 7.105 26.312 -2.529 1 41.5 26 VAL B O 1
ATOM 1601 N N . VAL B 1 27 ? 8.625 27.922 -2.252 1 41.84 27 VAL B N 1
ATOM 1602 C CA . VAL B 1 27 ? 8.531 27.875 -0.796 1 41.84 27 VAL B CA 1
ATOM 1603 C C . VAL B 1 27 ? 7.238 28.547 -0.338 1 41.84 27 VAL B C 1
ATOM 1605 O O . VAL B 1 27 ? 6.586 28.078 0.596 1 41.84 27 VAL B O 1
ATOM 1608 N N . GLU B 1 28 ? 6.934 29.734 -0.778 1 42.81 28 GLU B N 1
ATOM 1609 C CA . GLU B 1 28 ? 5.648 30.359 -0.454 1 42.81 28 GLU B CA 1
ATOM 1610 C C . GLU B 1 28 ? 4.484 29.5 -0.946 1 42.81 28 GLU B C 1
ATOM 1612 O O . GLU B 1 28 ? 3.475 29.359 -0.253 1 42.81 28 GLU B O 1
ATOM 1617 N N . VAL B 1 29 ? 4.441 29.062 -2.154 1 40.91 29 VAL B N 1
ATOM 1618 C CA . VAL B 1 29 ? 3.436 28.109 -2.621 1 40.91 29 VAL B CA 1
ATOM 1619 C C . VAL B 1 29 ? 3.486 26.844 -1.768 1 40.91 29 VAL B C 1
ATOM 1621 O O . VAL B 1 29 ? 2.467 26.188 -1.571 1 40.91 29 VAL B O 1
ATOM 1624 N N . HIS B 1 30 ? 4.641 26.359 -1.431 1 46.75 30 HIS B N 1
ATOM 1625 C CA . HIS B 1 30 ? 4.742 25.234 -0.525 1 46.75 30 HIS B CA 1
ATOM 1626 C C . HIS B 1 30 ? 4.133 25.547 0.835 1 46.75 30 HIS B C 1
ATOM 1628 O O . HIS B 1 30 ? 3.49 24.703 1.45 1 46.75 30 HIS B O 1
ATOM 1634 N N . TRP B 1 31 ? 4.5 26.781 1.428 1 46.03 31 TRP B N 1
ATOM 1635 C CA . TRP B 1 31 ? 3.906 27.156 2.705 1 46.03 31 TRP B CA 1
ATOM 1636 C C . TRP B 1 31 ? 2.396 27.328 2.572 1 46.03 31 TRP B C 1
ATOM 1638 O O . TRP B 1 31 ? 1.647 27.031 3.504 1 46.03 31 TRP B O 1
ATOM 1648 N N . MET B 1 32 ? 1.906 27.953 1.532 1 47.47 32 MET B N 1
ATOM 1649 C CA . MET B 1 32 ? 0.489 28.25 1.34 1 47.47 32 MET B CA 1
ATOM 1650 C C . MET B 1 32 ? -0.304 26.969 1.107 1 47.47 32 MET B C 1
ATOM 1652 O O . MET B 1 32 ? -1.507 26.922 1.371 1 47.47 32 MET B O 1
ATOM 1656 N N . ASN B 1 33 ? 0.293 25.859 0.634 1 58.44 33 ASN B N 1
ATOM 1657 C CA . ASN B 1 33 ? -0.522 24.719 0.239 1 58.44 33 ASN B CA 1
ATOM 1658 C C . ASN B 1 33 ? -0.542 23.641 1.32 1 58.44 33 ASN B C 1
ATOM 1660 O O . ASN B 1 33 ? -0.994 22.516 1.079 1 58.44 33 ASN B O 1
ATOM 1664 N N . LYS B 1 34 ? -0.088 24.109 2.451 1 77.94 34 LYS B N 1
ATOM 1665 C CA . LYS B 1 34 ? -0.029 23.141 3.531 1 77.94 34 LYS B CA 1
ATOM 1666 C C . LYS B 1 34 ? -1.412 22.891 4.133 1 77.94 34 LYS B C 1
ATOM 1668 O O . LYS B 1 34 ? -2.094 23.844 4.531 1 77.94 34 LYS B O 1
ATOM 1673 N N . LEU B 1 35 ? -1.853 21.781 4.109 1 92.75 35 LEU B N 1
ATOM 1674 C CA . LEU B 1 35 ? -3.137 21.422 4.703 1 92.75 35 LEU B CA 1
ATOM 1675 C C . LEU B 1 35 ? -3.08 21.516 6.223 1 92.75 35 LEU B C 1
ATOM 1677 O O . LEU B 1 35 ? -2.125 21.047 6.848 1 92.75 35 LEU B O 1
ATOM 1681 N N . THR B 1 36 ? -4.105 22.266 6.82 1 95.38 36 THR B N 1
ATOM 1682 C CA . THR B 1 36 ? -4.227 22.219 8.273 1 95.38 36 THR B CA 1
ATOM 1683 C C . THR B 1 36 ? -4.812 20.891 8.719 1 95.38 36 THR B C 1
ATOM 1685 O O . THR B 1 36 ? -5.406 20.156 7.918 1 95.38 36 THR B O 1
ATOM 1688 N N . ASN B 1 37 ? -4.613 20.547 10.039 1 96.56 37 ASN B N 1
ATOM 1689 C CA . ASN B 1 37 ? -5.227 19.344 10.578 1 96.56 37 ASN B CA 1
ATOM 1690 C C . ASN B 1 37 ? -6.746 19.375 10.453 1 96.56 37 ASN B C 1
ATOM 1692 O O . ASN B 1 37 ? -7.379 18.344 10.219 1 96.56 37 ASN B O 1
ATOM 1696 N N . GLU B 1 38 ? -7.309 20.578 10.57 1 96.25 38 GLU B N 1
ATOM 1697 C CA . GLU B 1 38 ? -8.75 20.75 10.445 1 96.25 38 GLU B CA 1
ATOM 1698 C C . GLU B 1 38 ? -9.227 20.438 9.023 1 96.25 38 GLU B C 1
ATOM 1700 O O . GLU B 1 38 ? -10.258 19.781 8.836 1 96.25 38 GLU B O 1
ATOM 1705 N N . GLU B 1 39 ? -8.492 20.875 8.078 1 96.69 39 GLU B N 1
ATOM 1706 C CA . GLU B 1 39 ? -8.82 20.609 6.684 1 96.69 39 GLU B CA 1
ATOM 1707 C C . GLU B 1 39 ? -8.711 19.125 6.367 1 96.69 39 GLU B C 1
ATOM 1709 O O . GLU B 1 39 ? -9.531 18.578 5.629 1 96.69 39 GLU B O 1
ATOM 1714 N N . ILE B 1 40 ? -7.703 18.484 6.914 1 97.81 40 ILE B N 1
ATOM 1715 C CA . ILE B 1 40 ? -7.512 17.047 6.723 1 97.81 40 ILE B CA 1
ATOM 1716 C C . ILE B 1 40 ? -8.664 16.281 7.367 1 97.81 40 ILE B C 1
ATOM 1718 O O . ILE B 1 40 ? -9.242 15.383 6.754 1 97.81 40 ILE B O 1
ATOM 1722 N N . TRP B 1 41 ? -8.992 16.688 8.578 1 97.06 41 TRP B N 1
ATOM 1723 C CA . TRP B 1 41 ? -10.102 16.031 9.273 1 97.06 41 TRP B CA 1
ATOM 1724 C C . TRP B 1 41 ? -11.406 16.203 8.508 1 97.06 41 TRP B C 1
ATOM 1726 O O . TRP B 1 41 ? -12.227 15.281 8.445 1 97.06 41 TRP B O 1
ATOM 1736 N N . GLN B 1 42 ? -11.594 17.375 7.938 1 96.62 42 GLN B N 1
ATOM 1737 C CA . GLN B 1 42 ? -12.789 17.609 7.129 1 96.62 42 GLN B CA 1
ATOM 1738 C C . GLN B 1 42 ? -12.867 16.609 5.973 1 96.62 42 GLN B C 1
ATOM 1740 O O . GLN B 1 42 ? -13.945 16.109 5.656 1 96.62 42 GLN B O 1
ATOM 1745 N N . GLN B 1 43 ? -11.781 16.312 5.312 1 96.81 43 GLN B N 1
ATOM 1746 C CA . GLN B 1 43 ? -11.766 15.312 4.25 1 96.81 43 GLN B CA 1
ATOM 1747 C C . GLN B 1 43 ? -12.141 13.938 4.789 1 96.81 43 GLN B C 1
ATOM 1749 O O . GLN B 1 43 ? -12.883 13.195 4.141 1 96.81 43 GLN B O 1
ATOM 1754 N N . PHE B 1 44 ? -11.602 13.602 6.02 1 96.25 44 PHE B N 1
ATOM 1755 C CA . PHE B 1 44 ? -11.938 12.328 6.648 1 96.25 44 PHE B CA 1
ATOM 1756 C C . PHE B 1 44 ? -13.438 12.203 6.852 1 96.25 44 PHE B C 1
ATOM 1758 O O . PHE B 1 44 ? -14.023 11.148 6.602 1 96.25 44 PHE B O 1
ATOM 1765 N N . THR B 1 45 ? -14.055 13.297 7.27 1 94.81 45 THR B N 1
ATOM 1766 C CA . THR B 1 45 ? -15.484 13.273 7.531 1 94.81 45 THR B CA 1
ATOM 1767 C C . THR B 1 45 ? -16.266 13.094 6.234 1 94.81 45 THR B C 1
ATOM 1769 O O . THR B 1 45 ? -17.406 12.633 6.25 1 94.81 45 THR B O 1
ATOM 1772 N N . GLU B 1 46 ? -15.648 13.438 5.145 1 96 46 GLU B N 1
ATOM 1773 C CA . GLU B 1 46 ? -16.297 13.289 3.842 1 96 46 GLU B CA 1
ATOM 1774 C C . GLU B 1 46 ? -15.969 11.938 3.219 1 96 46 GLU B C 1
ATOM 1776 O O . GLU B 1 46 ? -16.453 11.617 2.131 1 96 46 GLU B O 1
ATOM 1781 N N . GLY B 1 47 ? -15.078 11.156 3.84 1 95.94 47 GLY B N 1
ATOM 1782 C CA . GLY B 1 47 ? -14.812 9.797 3.393 1 95.94 47 GLY B CA 1
ATOM 1783 C C . GLY B 1 47 ? -13.469 9.648 2.697 1 95.94 47 GLY B C 1
ATOM 1784 O O . GLY B 1 47 ? -13.148 8.578 2.184 1 95.94 47 GLY B O 1
ATOM 1785 N N . ILE B 1 48 ? -12.719 10.742 2.596 1 97.38 48 ILE B N 1
ATOM 1786 C CA . ILE B 1 48 ? -11.367 10.703 2.051 1 97.38 48 ILE B CA 1
ATOM 1787 C C . ILE B 1 48 ? -10.359 10.578 3.189 1 97.38 48 ILE B C 1
ATOM 1789 O O . ILE B 1 48 ? -10.133 11.531 3.936 1 97.38 48 ILE B O 1
ATOM 1793 N N . ASP B 1 49 ? -9.664 9.43 3.277 1 95.88 49 ASP B N 1
ATOM 1794 C CA . ASP B 1 49 ? -8.945 9.086 4.5 1 95.88 49 ASP B CA 1
ATOM 1795 C C . ASP B 1 49 ? -7.438 9.242 4.312 1 95.88 49 ASP B C 1
ATOM 1797 O O . ASP B 1 49 ? -6.988 9.797 3.311 1 95.88 49 ASP B O 1
ATOM 1801 N N . CYS B 1 50 ? -6.684 8.812 5.309 1 97.44 50 CYS B N 1
ATOM 1802 C CA . CYS B 1 50 ? -5.285 9.148 5.547 1 97.44 50 CYS B CA 1
ATOM 1803 C C . CYS B 1 50 ? -4.441 8.883 4.305 1 97.44 50 CYS B C 1
ATOM 1805 O O . CYS B 1 50 ? -3.854 9.812 3.742 1 97.44 50 CYS B O 1
ATOM 1807 N N . ALA B 1 51 ? -4.441 7.633 3.768 1 98.69 51 ALA B N 1
ATOM 1808 C CA . ALA B 1 51 ? -3.625 7.32 2.598 1 98.69 51 ALA B CA 1
ATOM 1809 C C . ALA B 1 51 ? -4.055 8.156 1.393 1 98.69 51 ALA B C 1
ATOM 1811 O O . ALA B 1 51 ? -3.213 8.664 0.65 1 98.69 51 ALA B O 1
ATOM 1812 N N . GLN B 1 52 ? -5.328 8.336 1.201 1 98.69 52 GLN B N 1
ATOM 1813 C CA . GLN B 1 52 ? -5.883 9.062 0.064 1 98.69 52 GLN B CA 1
ATOM 1814 C C . GLN B 1 52 ? -5.484 10.539 0.111 1 98.69 52 GLN B C 1
ATOM 1816 O O . GLN B 1 52 ? -5.105 11.117 -0.908 1 98.69 52 GLN B O 1
ATOM 1821 N N . VAL B 1 53 ? -5.543 11.102 1.291 1 98.56 53 VAL B N 1
ATOM 1822 C CA . VAL B 1 53 ? -5.195 12.516 1.431 1 98.56 53 VAL B CA 1
ATOM 1823 C C . VAL B 1 53 ? -3.736 12.727 1.028 1 98.56 53 VAL B C 1
ATOM 1825 O O . VAL B 1 53 ? -3.42 13.664 0.291 1 98.56 53 VAL B O 1
ATOM 1828 N N . VAL B 1 54 ? -2.84 11.859 1.479 1 98.69 54 VAL B N 1
ATOM 1829 C CA . VAL B 1 54 ? -1.421 11.992 1.164 1 98.69 54 VAL B CA 1
ATOM 1830 C C . VAL B 1 54 ? -1.217 11.906 -0.347 1 98.69 54 VAL B C 1
ATOM 1832 O O . VAL B 1 54 ? -0.555 12.758 -0.938 1 98.69 54 VAL B O 1
ATOM 1835 N N . LEU B 1 55 ? -1.77 10.891 -0.985 1 98.69 55 LEU B N 1
ATOM 1836 C CA . LEU B 1 55 ? -1.574 10.711 -2.42 1 98.69 55 LEU B CA 1
ATOM 1837 C C . LEU B 1 55 ? -2.201 11.867 -3.199 1 98.69 55 LEU B C 1
ATOM 1839 O O . LEU B 1 55 ? -1.61 12.367 -4.16 1 98.69 55 LEU B O 1
ATOM 1843 N N . ARG B 1 56 ? -3.391 12.297 -2.785 1 97.88 56 ARG B N 1
ATOM 1844 C CA . ARG B 1 56 ? -4.062 13.398 -3.469 1 97.88 56 ARG B CA 1
ATOM 1845 C C . ARG B 1 56 ? -3.234 14.672 -3.398 1 97.88 56 ARG B C 1
ATOM 1847 O O . ARG B 1 56 ? -3.195 15.445 -4.359 1 97.88 56 ARG B O 1
ATOM 1854 N N . TYR B 1 57 ? -2.674 14.867 -2.307 1 97.88 57 TYR B N 1
ATOM 1855 C CA . TYR B 1 57 ? -1.882 16.078 -2.094 1 97.88 57 TYR B CA 1
ATOM 1856 C C . TYR B 1 57 ? -0.759 16.172 -3.119 1 97.88 57 TYR B C 1
ATOM 1858 O O . TYR B 1 57 ? -0.436 17.266 -3.586 1 97.88 57 TYR B O 1
ATOM 1866 N N . PHE B 1 58 ? -0.208 15.078 -3.533 1 98.06 58 PHE B N 1
ATOM 1867 C CA . PHE B 1 58 ? 0.97 15.094 -4.395 1 98.06 58 PHE B CA 1
ATOM 1868 C C . PHE B 1 58 ? 0.593 14.781 -5.836 1 98.06 58 PHE B C 1
ATOM 1870 O O . PHE B 1 58 ? 1.458 14.734 -6.715 1 98.06 58 PHE B O 1
ATOM 1877 N N . ALA B 1 59 ? -0.649 14.539 -6.133 1 97.94 59 ALA B N 1
ATOM 1878 C CA . ALA B 1 59 ? -1.092 14.055 -7.438 1 97.94 59 ALA B CA 1
ATOM 1879 C C . ALA B 1 59 ? -0.62 14.984 -8.555 1 97.94 59 ALA B C 1
ATOM 1881 O O . ALA B 1 59 ? -0.047 14.531 -9.547 1 97.94 59 ALA B O 1
ATOM 1882 N N . ASP B 1 60 ? -0.816 16.281 -8.422 1 96.38 60 ASP B N 1
ATOM 1883 C CA . ASP B 1 60 ? -0.437 17.25 -9.445 1 96.38 60 ASP B CA 1
ATOM 1884 C C . ASP B 1 60 ? 1.079 17.281 -9.633 1 96.38 60 ASP B C 1
ATOM 1886 O O . ASP B 1 60 ? 1.57 17.297 -10.758 1 96.38 60 ASP B O 1
ATOM 1890 N N . ASP B 1 61 ? 1.794 17.234 -8.555 1 95.56 61 ASP B N 1
ATOM 1891 C CA . ASP B 1 61 ? 3.252 17.266 -8.602 1 95.56 61 ASP B CA 1
ATOM 1892 C C . ASP B 1 61 ? 3.799 16.047 -9.328 1 95.56 61 ASP B C 1
ATOM 1894 O O . ASP B 1 61 ? 4.832 16.125 -10 1 95.56 61 ASP B O 1
ATOM 1898 N N . LEU B 1 62 ? 3.107 14.922 -9.18 1 97.25 62 LEU B N 1
ATOM 1899 C CA . LEU B 1 62 ? 3.555 13.664 -9.758 1 97.25 62 LEU B CA 1
ATOM 1900 C C . LEU B 1 62 ? 3.029 13.492 -11.18 1 97.25 62 LEU B C 1
ATOM 1902 O O . LEU B 1 62 ? 3.459 12.594 -11.906 1 97.25 62 LEU B O 1
ATOM 1906 N N . GLY B 1 63 ? 2.131 14.328 -11.594 1 97.12 63 GLY B N 1
ATOM 1907 C CA . GLY B 1 63 ? 1.548 14.234 -12.922 1 97.12 63 GLY B CA 1
ATOM 1908 C C . GLY B 1 63 ? 0.659 13.023 -13.109 1 97.12 63 GLY B C 1
ATOM 1909 O O . GLY B 1 63 ? 0.644 12.414 -14.18 1 97.12 63 GLY B O 1
ATOM 1910 N N . VAL B 1 64 ? 0.037 12.609 -12.086 1 97.88 64 VAL B N 1
ATOM 1911 C CA . VAL B 1 64 ? -0.811 11.422 -12.141 1 97.88 64 VAL B CA 1
ATOM 1912 C C . VAL B 1 64 ? -2.258 11.805 -11.836 1 97.88 64 VAL B C 1
ATOM 1914 O O . VAL B 1 64 ? -2.512 12.727 -11.062 1 97.88 64 VAL B O 1
ATOM 1917 N N . ASP B 1 65 ? -3.176 11.117 -12.406 1 98 65 ASP B N 1
ATOM 1918 C CA . ASP B 1 65 ? -4.602 11.359 -12.219 1 98 65 ASP B CA 1
ATOM 1919 C C . ASP B 1 65 ? -4.996 11.211 -10.75 1 98 65 ASP B C 1
ATOM 1921 O O . ASP B 1 65 ? -4.766 10.164 -10.141 1 98 65 ASP B O 1
ATOM 1925 N N . LYS B 1 66 ? -5.555 12.258 -10.203 1 98 66 LYS B N 1
ATOM 1926 C CA . LYS B 1 66 ? -5.91 12.305 -8.789 1 98 66 LYS B CA 1
ATOM 1927 C C . LYS B 1 66 ? -6.938 11.234 -8.438 1 98 66 LYS B C 1
ATOM 1929 O O . LYS B 1 66 ? -6.863 10.625 -7.371 1 98 66 LYS B O 1
ATOM 1934 N N . LYS B 1 67 ? -7.898 11.008 -9.281 1 98.38 67 LYS B N 1
ATOM 1935 C CA . LYS B 1 67 ? -8.914 9.984 -9.047 1 98.38 67 LYS B CA 1
ATOM 1936 C C . LYS B 1 67 ? -8.281 8.594 -8.953 1 98.38 67 LYS B C 1
ATOM 1938 O O . LYS B 1 67 ? -8.609 7.824 -8.047 1 98.38 67 LYS B O 1
ATOM 1943 N N . LEU B 1 68 ? -7.406 8.305 -9.852 1 98.62 68 LEU B N 1
ATOM 1944 C CA . LEU B 1 68 ? -6.719 7.02 -9.844 1 98.62 68 LEU B CA 1
ATOM 1945 C C . LEU B 1 68 ? -5.93 6.836 -8.555 1 98.62 68 LEU B C 1
ATOM 1947 O O . LEU B 1 68 ? -6.023 5.785 -7.91 1 98.62 68 LEU B O 1
ATOM 1951 N N . LEU B 1 69 ? -5.188 7.848 -8.164 1 98.75 69 LEU B N 1
ATOM 1952 C CA . LEU B 1 69 ? -4.367 7.742 -6.957 1 98.75 69 LEU B CA 1
ATOM 1953 C C . LEU B 1 69 ? -5.242 7.59 -5.719 1 98.75 69 LEU B C 1
ATOM 1955 O O . LEU B 1 69 ? -4.871 6.887 -4.773 1 98.75 69 LEU B O 1
ATOM 1959 N N . THR B 1 70 ? -6.406 8.281 -5.742 1 98.75 70 THR B N 1
ATOM 1960 C CA . THR B 1 70 ? -7.332 8.164 -4.621 1 98.75 70 THR B CA 1
ATOM 1961 C C . THR B 1 70 ? -7.871 6.738 -4.512 1 98.75 70 THR B C 1
ATOM 1963 O O . THR B 1 70 ? -7.957 6.184 -3.414 1 98.75 70 THR B O 1
ATOM 1966 N N . LYS B 1 71 ? -8.141 6.129 -5.629 1 98.81 71 LYS B N 1
ATOM 1967 C CA . LYS B 1 71 ? -8.648 4.758 -5.652 1 98.81 71 LYS B CA 1
ATOM 1968 C C . LYS B 1 71 ? -7.57 3.77 -5.203 1 98.81 71 LYS B C 1
ATOM 1970 O O . LYS B 1 71 ? -7.832 2.887 -4.383 1 98.81 71 LYS B O 1
ATOM 1975 N N . VAL B 1 72 ? -6.371 3.947 -5.676 1 98.81 72 VAL B N 1
ATOM 1976 C CA . VAL B 1 72 ? -5.258 3.062 -5.352 1 98.81 72 VAL B CA 1
ATOM 1977 C C . VAL B 1 72 ? -5.004 3.084 -3.848 1 98.81 72 VAL B C 1
ATOM 1979 O O . VAL B 1 72 ? -4.641 2.062 -3.258 1 98.81 72 VAL B O 1
ATOM 1982 N N . ALA B 1 73 ? -5.219 4.203 -3.232 1 98.81 73 ALA B N 1
ATOM 1983 C CA . ALA B 1 73 ? -4.887 4.426 -1.828 1 98.81 73 ALA B CA 1
ATOM 1984 C C . ALA B 1 73 ? -6.008 3.939 -0.914 1 98.81 73 ALA B C 1
ATOM 1986 O O . ALA B 1 73 ? -5.781 3.678 0.27 1 98.81 73 ALA B O 1
ATOM 1987 N N . SER B 1 74 ? -7.211 3.768 -1.383 1 98.75 74 SER B N 1
ATOM 1988 C CA . SER B 1 74 ? -8.422 3.588 -0.585 1 98.75 74 SER B CA 1
ATOM 1989 C C . SER B 1 74 ? -8.328 2.334 0.278 1 98.75 74 SER B C 1
ATOM 1991 O O . SER B 1 74 ? -8.828 2.312 1.405 1 98.75 74 SER B O 1
ATOM 1993 N N . PRO B 1 75 ? -7.574 1.287 -0.136 1 98.88 75 PRO B N 1
ATOM 1994 C CA . PRO B 1 75 ? -7.531 0.091 0.708 1 98.88 75 PRO B CA 1
ATOM 1995 C C . PRO B 1 75 ? -6.586 0.245 1.899 1 98.88 75 PRO B C 1
ATOM 1997 O O . PRO B 1 75 ? -6.555 -0.618 2.781 1 98.88 75 PRO B O 1
ATOM 2000 N N . PHE B 1 76 ? -5.902 1.277 2.004 1 98.69 76 PHE B N 1
ATOM 2001 C CA . PHE B 1 76 ? -4.824 1.362 2.984 1 98.69 76 PHE B CA 1
ATOM 2002 C C . PHE B 1 76 ? -5.246 2.219 4.176 1 98.69 76 PHE B C 1
ATOM 2004 O O . PHE B 1 76 ? -4.496 2.35 5.145 1 98.69 76 PHE B O 1
ATOM 2011 N N . THR B 1 77 ? -6.457 2.703 4.078 1 95.81 77 THR B N 1
ATOM 2012 C CA . THR B 1 77 ? -7.016 3.471 5.184 1 95.81 77 THR B CA 1
ATOM 2013 C C . THR B 1 77 ? -7.121 2.609 6.441 1 95.81 77 THR B C 1
ATOM 2015 O O . THR B 1 77 ? -7.348 1.401 6.355 1 95.81 77 THR B O 1
ATOM 2018 N N . GLY B 1 78 ? -6.863 3.271 7.648 1 94.38 78 GLY B N 1
ATOM 2019 C CA . GLY B 1 78 ? -7.02 2.555 8.906 1 94.38 78 GLY B CA 1
ATOM 2020 C C . GLY B 1 78 ? -5.973 1.475 9.109 1 94.38 78 GLY B C 1
ATOM 2021 O O . GLY B 1 78 ? -6.199 0.518 9.852 1 94.38 78 GLY B O 1
ATOM 2022 N N . GLY B 1 79 ? -4.797 1.61 8.398 1 97.06 79 GLY B N 1
ATOM 2023 C CA . GLY B 1 79 ? -3.855 0.504 8.43 1 97.06 79 GLY B CA 1
ATOM 2024 C C . GLY B 1 79 ? -4.355 -0.729 7.703 1 97.06 79 GLY B C 1
ATOM 2025 O O . GLY B 1 79 ? -4.336 -1.832 8.258 1 97.06 79 GLY B O 1
ATOM 2026 N N . MET B 1 80 ? -4.883 -0.455 6.531 1 97.81 80 MET B N 1
ATOM 2027 C CA . MET B 1 80 ? -5.465 -1.509 5.703 1 97.81 80 MET B CA 1
ATOM 2028 C C . MET B 1 80 ? -6.672 -2.135 6.391 1 97.81 80 MET B C 1
ATOM 2030 O O . MET B 1 80 ? -6.875 -3.348 6.316 1 97.81 80 MET B O 1
ATOM 2034 N N . TYR B 1 81 ? -7.352 -1.291 7.188 1 95 81 TYR B N 1
ATOM 2035 C CA . TYR B 1 81 ? -8.555 -1.636 7.941 1 95 81 TYR B CA 1
ATOM 2036 C C . TYR B 1 81 ? -8.25 -2.684 9 1 95 81 TYR B C 1
ATOM 2038 O O . TYR B 1 81 ? -9.148 -3.396 9.461 1 95 81 TYR B O 1
ATOM 2046 N N . LYS B 1 82 ? -7 -2.787 9.367 1 95 82 LYS B N 1
ATOM 2047 C CA . LYS B 1 82 ? -6.578 -3.797 10.328 1 95 82 LYS B CA 1
ATOM 2048 C C . LYS B 1 82 ? -5.699 -3.184 11.414 1 95 82 LYS B C 1
ATOM 2050 O O . LYS B 1 82 ? -5.195 -3.893 12.289 1 95 82 LYS B O 1
ATOM 2055 N N . GLY B 1 83 ? -5.477 -1.863 11.328 1 95.44 83 GLY B N 1
ATOM 2056 C CA . GLY B 1 83 ? -4.625 -1.206 12.305 1 95.44 83 GLY B CA 1
ATOM 2057 C C . GLY B 1 83 ? -3.154 -1.542 12.141 1 95.44 83 GLY B C 1
ATOM 2058 O O . GLY B 1 83 ? -2.367 -1.398 13.078 1 95.44 83 GLY B O 1
ATOM 2059 N N . MET B 1 84 ? -2.764 -2.002 11 1 97.06 84 MET B N 1
ATOM 2060 C CA . MET B 1 84 ? -1.375 -2.348 10.719 1 97.06 84 MET B CA 1
ATOM 2061 C C . MET B 1 84 ? -0.584 -1.116 10.289 1 97.06 84 MET B C 1
ATOM 2063 O O . MET B 1 84 ? -0.665 -0.068 10.938 1 97.06 84 MET B O 1
ATOM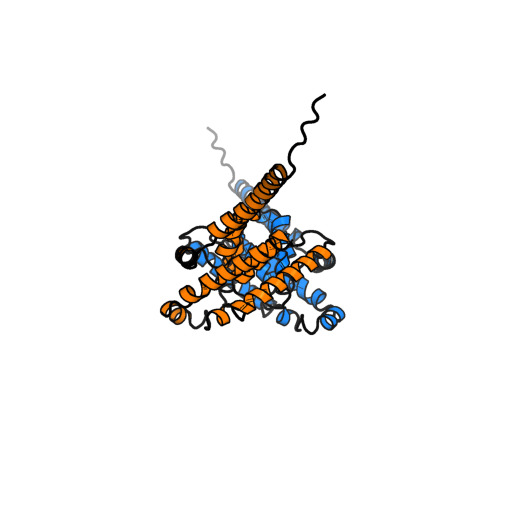 2067 N N . THR B 1 85 ? 0.243 -1.219 9.242 1 98.5 85 THR B N 1
ATOM 2068 C CA . THR B 1 85 ? 1.023 -0.05 8.852 1 98.5 85 THR B CA 1
ATOM 2069 C C . THR B 1 85 ? 0.11 1.137 8.555 1 98.5 85 THR B C 1
ATOM 2071 O O . THR B 1 85 ? -0.89 0.998 7.848 1 98.5 85 THR B O 1
ATOM 2074 N N . CYS B 1 86 ? 0.411 2.264 9.164 1 98.62 86 CYS B N 1
ATOM 2075 C CA . CYS B 1 86 ? -0.393 3.479 9.062 1 98.62 86 CYS B CA 1
ATOM 2076 C C . CYS B 1 86 ? -0.625 3.861 7.609 1 98.62 86 CYS B C 1
ATOM 2078 O O . CYS B 1 86 ? 0.299 3.818 6.793 1 98.62 86 CYS B O 1
ATOM 2080 N N . GLY B 1 87 ? -1.837 4.34 7.301 1 98.62 87 GLY B N 1
ATOM 2081 C CA . GLY B 1 87 ? -2.18 4.754 5.949 1 98.62 87 GLY B CA 1
ATOM 2082 C C . GLY B 1 87 ? -1.367 5.938 5.465 1 98.62 87 GLY B C 1
ATOM 2083 O O . GLY B 1 87 ? -1.033 6.023 4.281 1 98.62 87 GLY B O 1
ATOM 2084 N N . ALA B 1 88 ? -1.124 6.906 6.305 1 98.81 88 ALA B N 1
ATOM 2085 C CA . ALA B 1 88 ? -0.266 8.023 5.922 1 98.81 88 ALA B CA 1
ATOM 2086 C C . ALA B 1 88 ? 1.112 7.539 5.488 1 98.81 88 ALA B C 1
ATOM 2088 O O . ALA B 1 88 ? 1.704 8.078 4.555 1 98.81 88 ALA B O 1
ATOM 2089 N N . VAL B 1 89 ? 1.577 6.492 6.129 1 98.94 89 VAL B N 1
ATOM 2090 C CA . VAL B 1 89 ? 2.883 5.914 5.824 1 98.94 89 VAL B CA 1
ATOM 2091 C C . VAL B 1 89 ? 2.826 5.188 4.484 1 98.94 89 VAL B C 1
ATOM 2093 O O . VAL B 1 89 ? 3.654 5.43 3.604 1 98.94 89 VAL B O 1
ATOM 2096 N N . THR B 1 90 ? 1.831 4.352 4.289 1 98.94 90 THR B N 1
ATOM 2097 C CA . THR B 1 90 ? 1.735 3.629 3.025 1 98.94 90 THR B CA 1
ATOM 2098 C C . THR B 1 90 ? 1.436 4.586 1.876 1 98.94 90 THR B C 1
ATOM 2100 O O . THR B 1 90 ? 1.886 4.371 0.749 1 98.94 90 THR B O 1
ATOM 2103 N N . GLY B 1 91 ? 0.62 5.613 2.117 1 98.94 91 GLY B N 1
ATOM 2104 C CA . GLY B 1 91 ? 0.478 6.664 1.125 1 98.94 91 GLY B CA 1
ATOM 2105 C C . GLY B 1 91 ? 1.8 7.301 0.734 1 98.94 91 GLY B C 1
ATOM 2106 O O . GLY B 1 91 ? 2.07 7.504 -0.451 1 98.94 91 GLY B O 1
ATOM 2107 N N . ALA B 1 92 ? 2.586 7.605 1.709 1 98.94 92 ALA B N 1
ATOM 2108 C CA . ALA B 1 92 ? 3.906 8.172 1.454 1 98.94 92 ALA B CA 1
ATOM 2109 C C . ALA B 1 92 ? 4.77 7.211 0.645 1 98.94 92 ALA B C 1
ATOM 2111 O O . ALA B 1 92 ? 5.496 7.633 -0.261 1 98.94 92 ALA B O 1
ATOM 2112 N N . TYR B 1 93 ? 4.699 5.895 1.006 1 98.94 93 TYR B N 1
ATOM 2113 C CA . TYR B 1 93 ? 5.438 4.895 0.243 1 98.94 93 TYR B CA 1
ATOM 2114 C C . TYR B 1 93 ? 5.023 4.914 -1.224 1 98.94 93 TYR B C 1
ATOM 2116 O O . TYR B 1 93 ? 5.871 4.848 -2.115 1 98.94 93 TYR B O 1
ATOM 2124 N N . MET B 1 94 ? 3.723 5.039 -1.468 1 98.94 94 MET B N 1
ATOM 2125 C CA . MET B 1 94 ? 3.252 5.074 -2.85 1 98.94 94 MET B CA 1
ATOM 2126 C C . MET B 1 94 ? 3.77 6.316 -3.568 1 98.94 94 MET B C 1
ATOM 2128 O O . MET B 1 94 ? 4.168 6.242 -4.73 1 98.94 94 MET B O 1
ATOM 2132 N N . VAL B 1 95 ? 3.791 7.434 -2.896 1 98.88 95 VAL B N 1
ATOM 2133 C CA . VAL B 1 95 ? 4.332 8.664 -3.469 1 98.88 95 VAL B CA 1
ATOM 2134 C C . VAL B 1 95 ? 5.809 8.469 -3.809 1 98.88 95 VAL B C 1
ATOM 2136 O O . VAL B 1 95 ? 6.246 8.789 -4.914 1 98.88 95 VAL B O 1
ATOM 2139 N N . LEU B 1 96 ? 6.578 7.945 -2.885 1 98.94 96 LEU B N 1
ATOM 2140 C CA . LEU B 1 96 ? 7.996 7.672 -3.115 1 98.94 96 LEU B CA 1
ATOM 2141 C C . LEU B 1 96 ? 8.18 6.699 -4.277 1 98.94 96 LEU B C 1
ATOM 2143 O O . LEU B 1 96 ? 9.109 6.84 -5.07 1 98.94 96 LEU B O 1
ATOM 2147 N N . GLY B 1 97 ? 7.297 5.699 -4.344 1 98.81 97 GLY B N 1
ATOM 2148 C CA . GLY B 1 97 ? 7.336 4.75 -5.445 1 98.81 97 GLY B CA 1
ATOM 2149 C C . GLY B 1 97 ? 7.137 5.406 -6.801 1 98.81 97 GLY B C 1
ATOM 2150 O O . GLY B 1 97 ? 7.863 5.109 -7.75 1 98.81 97 GLY B O 1
ATOM 2151 N N . ILE B 1 98 ? 6.176 6.262 -6.895 1 98.81 98 ILE B N 1
ATOM 2152 C CA . ILE B 1 98 ? 5.895 6.953 -8.148 1 98.81 98 ILE B CA 1
ATOM 2153 C C . ILE B 1 98 ? 7.102 7.797 -8.555 1 98.81 98 ILE B C 1
ATOM 2155 O O . ILE B 1 98 ? 7.48 7.824 -9.727 1 98.81 98 ILE B O 1
ATOM 2159 N N . LYS B 1 99 ? 7.738 8.383 -7.633 1 98.31 99 LYS B N 1
ATOM 2160 C CA . LYS B 1 99 ? 8.805 9.328 -7.934 1 98.31 99 LYS B CA 1
ATOM 2161 C C . LYS B 1 99 ? 10.133 8.609 -8.172 1 98.31 99 LYS B C 1
ATOM 2163 O O . LYS B 1 99 ? 10.891 8.969 -9.07 1 98.31 99 LYS B O 1
ATOM 2168 N N . TYR B 1 100 ? 10.43 7.516 -7.414 1 98.12 100 TYR B N 1
ATOM 2169 C CA . TYR B 1 100 ? 11.781 6.961 -7.395 1 98.12 100 TYR B CA 1
ATOM 2170 C C . TYR B 1 100 ? 11.758 5.477 -7.746 1 98.12 100 TYR B C 1
ATOM 2172 O O . TYR B 1 100 ? 12.812 4.863 -7.926 1 98.12 100 TYR B O 1
ATOM 2180 N N . GLY B 1 101 ? 10.602 4.891 -7.836 1 98.06 101 GLY B N 1
ATOM 2181 C CA . GLY B 1 101 ? 10.484 3.447 -7.949 1 98.06 101 GLY B CA 1
ATOM 2182 C C . GLY B 1 101 ? 10.992 2.91 -9.273 1 98.06 101 GLY B C 1
ATOM 2183 O O . GLY B 1 101 ? 10.836 3.557 -10.312 1 98.06 101 GLY B O 1
ATOM 2184 N N . HIS B 1 102 ? 11.547 1.694 -9.242 1 97.75 102 HIS B N 1
ATOM 2185 C CA . HIS B 1 102 ? 11.922 0.978 -10.453 1 97.75 102 HIS B CA 1
ATOM 2186 C C . HIS B 1 102 ? 10.711 0.351 -11.125 1 97.75 102 HIS B C 1
ATOM 2188 O O . HIS B 1 102 ? 9.75 -0.037 -10.453 1 97.75 102 HIS B O 1
ATOM 2194 N N . SER B 1 103 ? 10.766 0.295 -12.492 1 97.5 103 SER B N 1
ATOM 2195 C CA . SER B 1 103 ? 9.602 -0.197 -13.219 1 97.5 103 SER B CA 1
ATOM 2196 C C . SER B 1 103 ? 10.023 -1.062 -14.406 1 97.5 103 SER B C 1
ATOM 2198 O O . SER B 1 103 ? 9.18 -1.516 -15.18 1 97.5 103 SER B O 1
ATOM 2200 N N . LYS B 1 104 ? 11.328 -1.274 -14.547 1 96.31 104 LYS B N 1
ATOM 2201 C CA . LYS B 1 104 ? 11.867 -2.098 -15.625 1 96.31 104 LYS B CA 1
ATOM 2202 C C . LYS B 1 104 ? 12.93 -3.062 -15.094 1 96.31 104 LYS B C 1
ATOM 2204 O O . LYS B 1 104 ? 13.469 -2.865 -14.008 1 96.31 104 LYS B O 1
ATOM 2209 N N . PRO B 1 105 ? 13.188 -4.105 -15.922 1 94.44 105 PRO B N 1
ATOM 2210 C CA . PRO B 1 105 ? 14.273 -5.012 -15.531 1 94.44 105 PRO B CA 1
ATOM 2211 C C . PRO B 1 105 ? 15.609 -4.297 -15.398 1 94.44 105 PRO B C 1
ATOM 2213 O O . PRO B 1 105 ? 15.891 -3.344 -16.125 1 94.44 105 PRO B O 1
ATOM 2216 N N . ASN B 1 106 ? 16.438 -4.734 -14.414 1 92.31 106 ASN B N 1
ATOM 2217 C CA . ASN B 1 106 ? 17.828 -4.34 -14.242 1 92.31 106 ASN B CA 1
ATOM 2218 C C . ASN B 1 106 ? 17.938 -2.877 -13.828 1 92.31 106 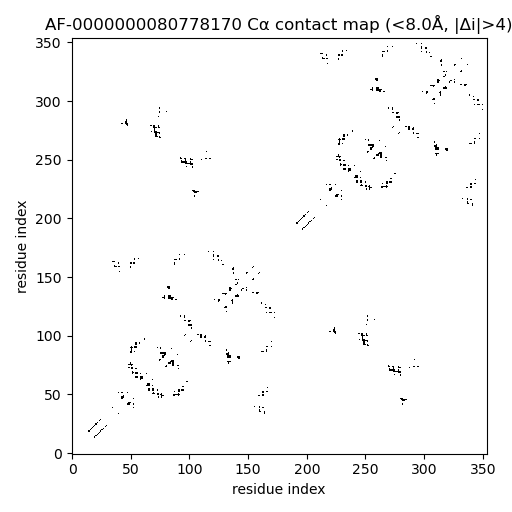ASN B C 1
ATOM 2220 O O . ASN B 1 106 ? 18.781 -2.146 -14.359 1 92.31 106 ASN B O 1
ATOM 2224 N N . GLU B 1 107 ? 17.016 -2.412 -13.062 1 95.75 107 GLU B N 1
ATOM 2225 C CA . GLU B 1 107 ? 17.062 -1.087 -12.453 1 95.75 107 GLU B CA 1
ATOM 2226 C C . GLU B 1 107 ? 17.391 -1.174 -10.969 1 95.75 107 GLU B C 1
ATOM 2228 O O . GLU B 1 107 ? 16.766 -0.493 -10.148 1 95.75 107 GLU B O 1
ATOM 2233 N N . GLY B 1 108 ? 18.406 -1.962 -10.695 1 94.56 108 GLY B N 1
ATOM 2234 C CA . GLY B 1 108 ? 18.812 -2.199 -9.312 1 94.56 108 GLY B CA 1
ATOM 2235 C C . GLY B 1 108 ? 19.188 -0.931 -8.578 1 94.56 108 GLY B C 1
ATOM 2236 O O . GLY B 1 108 ? 18.906 -0.793 -7.383 1 94.56 108 GLY B O 1
ATOM 2237 N N . GLU B 1 109 ? 19.797 0.002 -9.25 1 96.38 109 GLU B N 1
ATOM 2238 C CA . GLU B 1 109 ? 20.203 1.255 -8.625 1 96.38 109 GLU B CA 1
ATOM 2239 C C . GLU B 1 109 ? 18.984 2.076 -8.188 1 96.38 109 GLU B C 1
ATOM 2241 O O . GLU B 1 109 ? 19.031 2.736 -7.148 1 96.38 109 GLU B O 1
ATOM 2246 N N . LYS B 1 110 ? 17.938 2.082 -8.992 1 97.5 110 LYS B N 1
ATOM 2247 C CA . LYS B 1 110 ? 16.703 2.781 -8.625 1 97.5 110 LYS B CA 1
ATOM 2248 C C . LYS B 1 110 ? 16.062 2.152 -7.391 1 97.5 110 LYS B C 1
ATOM 2250 O O . LYS B 1 110 ? 15.531 2.859 -6.535 1 97.5 110 LYS B O 1
ATOM 2255 N N . LYS B 1 111 ? 16.125 0.867 -7.34 1 97.12 111 LYS B N 1
ATOM 2256 C CA . LYS B 1 111 ? 15.609 0.162 -6.172 1 97.12 111 LYS B CA 1
ATOM 2257 C C . LYS B 1 111 ? 16.344 0.583 -4.902 1 97.12 111 LYS B C 1
ATOM 2259 O O . LYS B 1 111 ? 15.711 0.849 -3.875 1 97.12 111 LYS B O 1
ATOM 2264 N N . VAL B 1 112 ? 17.641 0.633 -4.98 1 97.06 112 VAL B N 1
ATOM 2265 C CA . VAL B 1 112 ? 18.453 1.022 -3.834 1 97.06 112 VAL B CA 1
ATOM 2266 C C . VAL B 1 112 ? 18.109 2.449 -3.414 1 97.06 112 VAL B C 1
ATOM 2268 O O . VAL B 1 112 ? 17.969 2.736 -2.221 1 97.06 112 VAL B O 1
ATOM 2271 N N . GLU B 1 113 ? 17.969 3.33 -4.355 1 97.88 113 GLU B N 1
ATOM 2272 C CA . GLU B 1 113 ? 17.594 4.711 -4.059 1 97.88 113 GLU B CA 1
ATOM 2273 C C . GLU B 1 113 ? 16.234 4.785 -3.375 1 97.88 113 GLU B C 1
ATOM 2275 O O . GLU B 1 113 ? 16.062 5.527 -2.406 1 97.88 113 GLU B O 1
ATOM 2280 N N . LEU B 1 114 ? 15.297 4.051 -3.871 1 98.38 114 LEU B N 1
ATOM 2281 C CA . LEU B 1 114 ? 13.969 4.012 -3.273 1 98.38 114 LEU B CA 1
ATOM 2282 C C . LEU B 1 114 ? 14.039 3.561 -1.818 1 98.38 114 LEU B C 1
ATOM 2284 O O . LEU B 1 114 ? 13.422 4.172 -0.942 1 98.38 114 LEU B O 1
ATOM 2288 N N . ILE B 1 115 ? 14.781 2.525 -1.575 1 97.81 115 ILE B N 1
ATOM 2289 C CA . ILE B 1 115 ? 14.906 1.973 -0.231 1 97.81 115 ILE B CA 1
ATOM 2290 C C . ILE B 1 115 ? 15.508 3.02 0.702 1 97.81 115 ILE B C 1
ATOM 2292 O O . ILE B 1 115 ? 15.047 3.193 1.832 1 97.81 115 ILE B O 1
ATOM 2296 N N . LYS B 1 116 ? 16.484 3.729 0.213 1 98.25 116 LYS B N 1
ATOM 2297 C CA . LYS B 1 116 ? 17.094 4.789 1.003 1 98.25 116 LYS B CA 1
ATOM 2298 C C . LYS B 1 116 ? 16.078 5.871 1.355 1 98.25 116 LYS B C 1
ATOM 2300 O O . LYS B 1 116 ? 16.047 6.348 2.492 1 98.25 116 LYS B O 1
ATOM 2305 N N . LYS B 1 117 ? 15.289 6.273 0.412 1 98.62 117 LYS B N 1
ATOM 2306 C CA . LYS B 1 117 ? 14.273 7.297 0.645 1 98.62 117 LYS B CA 1
ATOM 2307 C C . LYS B 1 117 ? 13.211 6.809 1.623 1 98.62 117 LYS B C 1
ATOM 2309 O O . LYS B 1 117 ? 12.727 7.574 2.457 1 98.62 117 LYS B O 1
ATOM 2314 N N . MET B 1 118 ? 12.852 5.566 1.538 1 98.62 118 MET B N 1
ATOM 2315 C CA . MET B 1 118 ? 11.891 4.992 2.469 1 98.62 118 MET B CA 1
ATOM 2316 C C . MET B 1 118 ? 12.438 4.988 3.891 1 98.62 118 MET B C 1
ATOM 2318 O O . MET B 1 118 ? 11.719 5.316 4.84 1 98.62 118 MET B O 1
ATOM 2322 N N . PHE B 1 119 ? 13.641 4.605 4.012 1 98.19 119 PHE B N 1
ATOM 2323 C CA . PHE B 1 119 ? 14.266 4.586 5.328 1 98.19 119 PHE B CA 1
ATOM 2324 C C . PHE B 1 119 ? 14.352 5.992 5.906 1 98.19 119 PHE B C 1
ATOM 2326 O O . PHE B 1 119 ? 14.117 6.195 7.102 1 98.19 119 PHE B O 1
ATOM 2333 N N . GLU B 1 120 ? 14.727 6.914 5.062 1 98.62 120 GLU B N 1
ATOM 2334 C CA . GLU B 1 120 ? 14.75 8.305 5.496 1 98.62 120 GLU B CA 1
ATOM 2335 C C . GLU B 1 120 ? 13.375 8.758 5.977 1 98.62 120 GLU B C 1
ATOM 2337 O O . GLU B 1 120 ? 13.258 9.375 7.039 1 98.62 120 GLU B O 1
ATOM 2342 N N . PHE B 1 121 ? 12.391 8.469 5.242 1 98.88 121 PHE B N 1
ATOM 2343 C CA . PHE B 1 121 ? 11.016 8.812 5.613 1 98.88 121 PHE B CA 1
ATOM 2344 C C . PHE B 1 121 ? 10.648 8.18 6.953 1 98.88 121 PHE B C 1
ATOM 2346 O O . PHE B 1 121 ? 10.141 8.867 7.844 1 98.88 121 PHE B O 1
ATOM 2353 N N . ASP B 1 122 ? 10.898 6.891 7.07 1 98.81 122 ASP B N 1
ATOM 2354 C CA . ASP B 1 122 ? 10.547 6.172 8.289 1 98.81 122 ASP B CA 1
ATOM 2355 C C . ASP B 1 122 ? 11.219 6.793 9.508 1 98.81 122 ASP B C 1
ATOM 2357 O O . ASP B 1 122 ? 10.594 6.945 10.562 1 98.81 122 ASP B O 1
ATOM 2361 N N . THR B 1 123 ? 12.477 7.059 9.383 1 98.75 123 THR B N 1
ATOM 2362 C CA . THR B 1 123 ? 13.234 7.633 10.492 1 98.75 123 THR B CA 1
ATOM 2363 C C . THR B 1 123 ? 12.609 8.953 10.945 1 98.75 123 THR B C 1
ATOM 2365 O O . THR B 1 123 ? 12.344 9.141 12.133 1 98.75 123 THR B O 1
ATOM 2368 N N . LYS B 1 124 ? 12.305 9.781 10.023 1 98.75 124 LYS B N 1
ATOM 2369 C CA . LYS B 1 124 ? 11.727 11.086 10.344 1 98.75 124 LYS B CA 1
ATOM 2370 C C . LYS B 1 124 ? 10.305 10.938 10.883 1 98.75 124 LYS B C 1
ATOM 2372 O O . LYS B 1 124 ? 9.914 11.656 11.805 1 98.75 124 LYS B O 1
ATOM 2377 N N . PHE B 1 125 ? 9.531 10.039 10.359 1 98.88 125 PHE B N 1
ATOM 2378 C CA . PHE B 1 125 ? 8.156 9.828 10.82 1 98.88 125 PHE B CA 1
ATOM 2379 C C . PHE B 1 125 ? 8.141 9.297 12.25 1 98.88 125 PHE B C 1
ATOM 2381 O O . PHE B 1 125 ? 7.336 9.75 13.07 1 98.88 125 PHE B O 1
ATOM 2388 N N . LYS B 1 126 ? 9.039 8.375 12.516 1 98.75 126 LYS B N 1
ATOM 2389 C CA . LYS B 1 126 ? 9.109 7.789 13.852 1 98.75 126 LYS B CA 1
ATOM 2390 C C . LYS B 1 126 ? 9.586 8.812 14.875 1 98.75 126 LYS B C 1
ATOM 2392 O O . LYS B 1 126 ? 9.227 8.734 16.047 1 98.75 126 LYS B O 1
ATOM 2397 N N . GLU B 1 127 ? 10.406 9.719 14.445 1 98.44 127 GLU B N 1
ATOM 2398 C CA . GLU B 1 127 ? 10.805 10.797 15.344 1 98.44 127 GLU B CA 1
ATOM 2399 C C . GLU B 1 127 ? 9.594 11.602 15.805 1 98.44 127 GLU B C 1
ATOM 2401 O O . GLU B 1 127 ? 9.555 12.078 16.938 1 98.44 127 GLU B O 1
ATOM 2406 N N . LYS B 1 128 ? 8.602 11.664 14.953 1 98 128 LYS B N 1
ATOM 2407 C CA . LYS B 1 128 ? 7.43 12.477 15.266 1 98 128 LYS B CA 1
ATOM 2408 C C . LYS B 1 128 ? 6.316 11.625 15.867 1 98 128 LYS B C 1
ATOM 2410 O O . LYS B 1 128 ? 5.613 12.062 16.781 1 98 128 LYS B O 1
ATOM 2415 N N . GLN B 1 129 ? 6.117 10.367 15.352 1 97.69 129 GLN B N 1
ATOM 2416 C CA . GLN B 1 129 ? 4.973 9.531 15.711 1 97.69 129 GLN B CA 1
ATOM 2417 C C . GLN B 1 129 ? 5.414 8.32 16.531 1 97.69 129 GLN B C 1
ATOM 2419 O O . GLN B 1 129 ? 4.578 7.57 17.047 1 97.69 129 GLN B O 1
ATOM 2424 N N . SER B 1 130 ? 6.656 8.047 16.656 1 96.75 130 SER B N 1
ATOM 2425 C CA . SER B 1 130 ? 7.285 6.988 17.438 1 96.75 130 SER B CA 1
ATOM 2426 C C . SER B 1 130 ? 7.176 5.637 16.734 1 96.75 130 SER B C 1
ATOM 2428 O O . SER B 1 130 ? 7.941 4.719 17.031 1 96.75 130 SER B O 1
ATOM 2430 N N . THR B 1 131 ? 6.137 5.434 15.969 1 98.25 131 THR B N 1
ATOM 2431 C CA . THR B 1 131 ? 5.887 4.168 15.289 1 98.25 131 THR B CA 1
ATOM 2432 C C . THR B 1 131 ? 5.254 4.406 13.922 1 98.25 131 THR B C 1
ATOM 2434 O O . THR B 1 131 ? 4.855 5.527 13.602 1 98.25 131 THR B O 1
ATOM 2437 N N . ILE B 1 132 ? 5.277 3.383 13.055 1 98.56 132 ILE B N 1
ATOM 2438 C CA . ILE B 1 132 ? 4.602 3.479 11.773 1 98.56 132 ILE B CA 1
ATOM 2439 C C . ILE B 1 132 ? 3.334 2.627 11.789 1 98.56 132 ILE B C 1
ATOM 2441 O O . ILE B 1 132 ? 2.68 2.451 10.758 1 98.56 132 ILE B O 1
ATOM 2445 N N . ILE B 1 133 ? 3.018 2.043 12.93 1 98.25 133 ILE B N 1
ATOM 2446 C CA . ILE B 1 133 ? 1.887 1.131 13.062 1 98.25 133 ILE B CA 1
ATOM 2447 C C . ILE B 1 133 ? 0.656 1.899 13.539 1 98.25 133 ILE B C 1
ATOM 2449 O O . ILE B 1 133 ? 0.705 2.59 14.562 1 98.25 133 ILE B O 1
ATOM 2453 N N . CYS B 1 134 ? -0.437 1.727 12.875 1 97.56 134 CYS B N 1
ATOM 2454 C CA . CYS B 1 134 ? -1.671 2.486 13.047 1 97.56 134 CYS B CA 1
ATOM 2455 C C . CYS B 1 134 ? -2.207 2.348 14.469 1 97.56 134 CYS B C 1
ATOM 2457 O O . CYS B 1 134 ? -2.416 3.348 15.156 1 97.56 134 CYS B O 1
ATOM 2459 N N . GLU B 1 135 ? -2.365 1.152 14.938 1 95.75 135 GLU B N 1
ATOM 2460 C CA . GLU B 1 135 ? -2.959 0.927 16.25 1 95.75 135 GLU B CA 1
ATOM 2461 C C . GLU B 1 135 ? -2.076 1.492 17.359 1 95.75 135 GLU B C 1
ATOM 2463 O O . GLU B 1 135 ? -2.58 1.968 18.375 1 95.75 135 GLU B O 1
ATOM 2468 N N . GLU B 1 136 ? -0.803 1.442 17.141 1 96.5 136 GLU B N 1
ATOM 2469 C CA . GLU B 1 136 ? 0.118 2.004 18.125 1 96.5 136 GLU B CA 1
ATOM 2470 C C . GLU B 1 136 ? 0.046 3.527 18.141 1 96.5 136 GLU B C 1
ATOM 2472 O O . GLU B 1 136 ? 0.122 4.145 19.203 1 96.5 136 GLU B O 1
ATOM 2477 N N . ILE B 1 137 ? -0.106 4.156 16.984 1 96.81 137 ILE B N 1
ATOM 2478 C CA . ILE B 1 137 ? -0.262 5.605 16.891 1 96.81 137 ILE B CA 1
ATOM 2479 C C . ILE B 1 137 ? -1.542 6.027 17.609 1 96.81 137 ILE B C 1
ATOM 2481 O O . ILE B 1 137 ? -1.547 7.008 18.359 1 96.81 137 ILE B O 1
ATOM 2485 N N . LEU B 1 138 ? -2.609 5.242 17.438 1 94.25 138 LEU B N 1
ATOM 2486 C CA . LEU B 1 138 ? -3.9 5.559 18.031 1 94.25 138 LEU B CA 1
ATOM 2487 C C . LEU B 1 138 ? -3.9 5.227 19.531 1 94.25 138 LEU B C 1
ATOM 2489 O O . LEU B 1 138 ? -4.68 5.801 20.297 1 94.25 138 LEU B O 1
ATOM 2493 N N . GLY B 1 139 ? -3.014 4.246 19.891 1 91.94 139 GLY B N 1
ATOM 2494 C CA . GLY B 1 139 ? -2.945 3.816 21.281 1 91.94 139 GLY B CA 1
ATOM 2495 C C . GLY B 1 139 ? -4.016 2.803 21.641 1 91.94 139 GLY B C 1
ATOM 2496 O O . GLY B 1 139 ? -4.332 2.623 22.828 1 91.94 139 GLY B O 1
ATOM 2497 N N . ASP B 1 140 ? -4.668 2.309 20.609 1 86.75 140 ASP B N 1
ATOM 2498 C CA . ASP B 1 140 ? -5.746 1.351 20.828 1 86.75 140 ASP B CA 1
ATOM 2499 C C . ASP B 1 140 ? -5.914 0.422 19.625 1 86.75 140 ASP B C 1
ATOM 2501 O O . ASP B 1 140 ? -5.516 0.763 18.516 1 86.75 140 ASP B O 1
ATOM 2505 N N . ASN B 1 141 ? -6.48 -0.752 19.953 1 82.12 141 ASN B N 1
ATOM 2506 C CA . ASN B 1 141 ? -6.793 -1.698 18.891 1 82.12 141 ASN B CA 1
ATOM 2507 C C . ASN B 1 141 ? -8.07 -1.303 18.156 1 82.12 141 ASN B C 1
ATOM 2509 O O . ASN B 1 141 ? -9.164 -1.37 18.719 1 82.12 141 ASN B O 1
ATOM 2513 N N . ILE B 1 142 ? -7.969 -1.008 16.891 1 75.31 142 ILE B N 1
ATOM 2514 C CA . ILE B 1 142 ? -9.078 -0.472 16.109 1 75.31 142 ILE B CA 1
ATOM 2515 C C . ILE B 1 142 ? -10.172 -1.531 15.969 1 75.31 142 ILE B C 1
ATOM 2517 O O . ILE B 1 142 ? -11.352 -1.239 16.156 1 75.31 142 ILE B O 1
ATOM 2521 N N . ALA B 1 143 ? -9.789 -2.688 15.695 1 73.12 143 ALA B N 1
ATOM 2522 C CA . ALA B 1 143 ? -10.75 -3.758 15.453 1 73.12 143 ALA B CA 1
ATOM 2523 C C . ALA B 1 143 ? -11.539 -4.086 16.719 1 73.12 143 ALA B C 1
ATOM 2525 O O . ALA B 1 143 ? -12.742 -4.352 16.656 1 73.12 143 ALA B O 1
ATOM 2526 N N . GLU B 1 144 ? -10.938 -3.928 17.875 1 77 144 GLU B N 1
ATOM 2527 C CA . GLU B 1 144 ? -11.555 -4.355 19.125 1 77 144 GLU B CA 1
ATOM 2528 C C . GLU B 1 144 ? -12.227 -3.184 19.844 1 77 144 GLU B C 1
ATOM 2530 O O . GLU B 1 144 ? -13.188 -3.375 20.594 1 77 144 GLU B O 1
ATOM 2535 N N . ASN B 1 145 ? -11.734 -2.029 19.531 1 79.81 145 ASN B N 1
ATOM 2536 C CA . ASN B 1 145 ? -12.18 -0.913 20.359 1 79.81 145 ASN B CA 1
ATOM 2537 C C . ASN B 1 145 ? -12.648 0.265 19.5 1 79.81 145 ASN B C 1
ATOM 2539 O O . ASN B 1 145 ? -12.406 1.422 19.859 1 79.81 145 ASN B O 1
ATOM 2543 N N . LEU B 1 146 ? -13.266 -0.029 18.406 1 76.38 146 LEU B N 1
ATOM 2544 C CA . LEU B 1 146 ? -13.672 1.003 17.469 1 76.38 146 LEU B CA 1
ATOM 2545 C C . LEU B 1 146 ? -14.602 2.014 18.125 1 76.38 146 LEU B C 1
ATOM 2547 O O . LEU B 1 146 ? -14.438 3.223 17.953 1 76.38 146 LEU B O 1
ATOM 2551 N N . GLU B 1 147 ? -15.516 1.554 18.922 1 78.31 147 GLU B N 1
ATOM 2552 C CA . GLU B 1 147 ? -16.469 2.438 19.594 1 78.31 147 GLU B CA 1
ATOM 2553 C C . GLU B 1 147 ? -15.75 3.393 20.547 1 78.31 147 GLU B C 1
ATOM 2555 O O . GLU B 1 147 ? -16.062 4.586 20.594 1 78.31 147 GLU B O 1
ATOM 2560 N N . LYS B 1 148 ? -14.867 2.859 21.297 1 80.38 148 LYS B N 1
ATOM 2561 C CA . LYS B 1 148 ? -14.102 3.684 22.219 1 80.38 148 LYS B CA 1
ATOM 2562 C C . LYS B 1 148 ? -13.273 4.727 21.469 1 80.38 148 LYS B C 1
ATOM 2564 O O . LYS B 1 148 ? -13.227 5.895 21.859 1 80.38 148 LYS B O 1
ATOM 2569 N N . ILE B 1 149 ? -12.672 4.32 20.406 1 77.38 149 ILE B N 1
ATOM 2570 C CA . ILE B 1 149 ? -11.836 5.191 19.578 1 77.38 149 ILE B CA 1
ATOM 2571 C C . ILE B 1 149 ? -12.68 6.336 19.016 1 77.38 149 ILE B C 1
ATOM 2573 O O . ILE B 1 149 ? -12.234 7.484 18.984 1 77.38 149 ILE B O 1
ATOM 2577 N N . GLU B 1 150 ? -13.828 6.016 18.656 1 78.81 150 GLU B N 1
ATOM 2578 C CA . GLU B 1 150 ? -14.75 7.016 18.125 1 78.81 150 GLU B CA 1
ATOM 2579 C C . GLU B 1 150 ? -15.219 7.977 19.219 1 78.81 150 GLU B C 1
ATOM 2581 O O . GLU B 1 150 ? -15.242 9.195 19.016 1 78.81 150 GLU B O 1
ATOM 2586 N N . GLN B 1 151 ? -15.508 7.43 20.344 1 77.81 151 GLN B N 1
ATOM 2587 C CA . GLN B 1 151 ? -16.031 8.2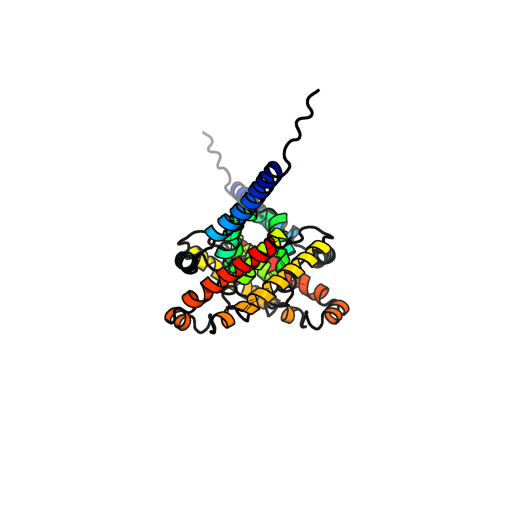34 21.453 1 77.81 151 GLN B CA 1
ATOM 2588 C C . GLN B 1 151 ? -14.969 9.203 21.953 1 77.81 151 GLN B C 1
ATOM 2590 O O . GLN B 1 151 ? -15.289 10.328 22.344 1 77.81 151 GLN B O 1
ATOM 2595 N N . GLU B 1 152 ? -13.805 8.828 21.906 1 87 152 GLU B N 1
ATOM 2596 C CA . GLU B 1 152 ? -12.719 9.664 22.406 1 87 152 GLU B CA 1
ATOM 2597 C C . GLU B 1 152 ? -12.156 10.57 21.328 1 87 152 GLU B C 1
ATOM 2599 O O . GLU B 1 152 ? -11.25 11.359 21.578 1 87 152 GLU B O 1
ATOM 2604 N N . ASN B 1 153 ? -12.711 10.5 20.203 1 90.5 153 ASN B N 1
ATOM 2605 C CA . ASN B 1 153 ? -12.266 11.281 19.062 1 90.5 153 ASN B CA 1
ATOM 2606 C C . ASN B 1 153 ? -10.781 11.102 18.781 1 90.5 153 ASN B C 1
ATOM 2608 O O . ASN B 1 153 ? -10.078 12.055 18.453 1 90.5 153 ASN B O 1
ATOM 2612 N N . THR B 1 154 ? -10.328 9.898 19.109 1 91.31 154 THR B N 1
ATOM 2613 C CA . THR B 1 154 ? -8.906 9.594 19.016 1 91.31 154 THR B CA 1
ATOM 2614 C C . THR B 1 154 ? -8.406 9.766 17.578 1 91.31 154 THR B C 1
ATOM 2616 O O . THR B 1 154 ? -7.34 10.336 17.359 1 91.31 154 THR B O 1
ATOM 2619 N N . MET B 1 155 ? -9.172 9.32 16.609 1 92.56 155 MET B N 1
ATOM 2620 C CA . MET B 1 155 ? -8.805 9.438 15.203 1 92.56 155 MET B CA 1
ATOM 2621 C C . MET B 1 155 ? -8.695 10.906 14.789 1 92.56 155 MET B C 1
ATOM 2623 O O . MET B 1 155 ? -7.754 11.297 14.102 1 92.56 155 MET B O 1
ATOM 2627 N N . GLN B 1 156 ? -9.641 11.664 15.258 1 94.31 156 GLN B N 1
ATOM 2628 C CA . GLN B 1 156 ? -9.625 13.094 14.945 1 94.31 156 GLN B CA 1
ATOM 2629 C C . GLN B 1 156 ? -8.398 13.773 15.539 1 94.31 156 GLN B C 1
ATOM 2631 O O . GLN B 1 156 ? -7.832 14.688 14.938 1 94.31 156 GLN B O 1
ATOM 2636 N N . LYS B 1 157 ? -7.988 13.336 16.672 1 94.62 157 LYS B N 1
ATOM 2637 C CA . LYS B 1 157 ? -6.898 13.969 17.391 1 94.62 157 LYS B CA 1
ATOM 2638 C C . LYS B 1 157 ? -5.539 13.539 16.844 1 94.62 157 LYS B C 1
ATOM 2640 O O . LYS B 1 157 ? -4.578 14.312 16.891 1 94.62 157 LYS B O 1
ATOM 2645 N N . LYS B 1 158 ? -5.418 12.367 16.281 1 96.25 158 LYS B N 1
ATOM 2646 C CA . LYS B 1 158 ? -4.105 11.805 15.984 1 96.25 158 LYS B CA 1
ATOM 2647 C C . LYS B 1 158 ? -3.887 11.688 14.477 1 96.25 158 LYS B C 1
ATOM 2649 O O . LYS B 1 158 ? -2.799 11.984 13.977 1 96.25 158 LYS B O 1
ATOM 2654 N N . CYS B 1 159 ? -4.855 11.32 13.719 1 97.31 159 CYS B N 1
ATOM 2655 C CA . CYS B 1 159 ? -4.688 10.891 12.336 1 97.31 159 CYS B CA 1
ATOM 2656 C C . CYS B 1 159 ? -4.344 12.07 11.438 1 97.31 159 CYS B C 1
ATOM 2658 O O . CYS B 1 159 ? -3.459 11.969 10.586 1 97.31 159 CYS B O 1
ATOM 2660 N N . PRO B 1 160 ? -5.043 13.234 11.625 1 98.19 160 PRO B N 1
ATOM 2661 C CA . PRO B 1 160 ? -4.664 14.367 10.781 1 98.19 160 PRO B CA 1
ATOM 2662 C C . PRO B 1 160 ? -3.201 14.773 10.953 1 98.19 160 PRO B C 1
ATOM 2664 O O . PRO B 1 160 ? -2.537 15.141 9.977 1 98.19 160 PRO B O 1
ATOM 2667 N N . GLN B 1 161 ? -2.734 14.68 12.164 1 98 161 GLN B N 1
ATOM 2668 C CA . GLN B 1 161 ? -1.34 15.031 12.414 1 98 161 GLN B CA 1
ATOM 2669 C C . GLN B 1 161 ? -0.395 14.039 11.742 1 98 161 GLN B C 1
ATOM 2671 O O . GLN B 1 161 ? 0.65 14.43 11.219 1 98 161 GLN B O 1
ATOM 2676 N N . ALA B 1 162 ? -0.709 12.75 11.805 1 98.5 162 ALA B N 1
ATOM 2677 C CA . ALA B 1 162 ? 0.096 11.75 11.109 1 98.5 162 ALA B CA 1
ATOM 2678 C C . ALA B 1 162 ? 0.16 12.039 9.609 1 98.5 162 ALA B C 1
ATOM 2680 O O . ALA B 1 162 ? 1.222 11.922 9 1 98.5 162 ALA B O 1
ATOM 2681 N N . VAL B 1 163 ? -0.957 12.43 9.023 1 98.69 163 VAL B N 1
ATOM 2682 C CA . VAL B 1 163 ? -1.03 12.773 7.609 1 98.69 163 VAL B CA 1
ATOM 2683 C C . VAL B 1 163 ? -0.167 14 7.324 1 98.69 163 VAL B C 1
ATOM 2685 O O . VAL B 1 163 ? 0.633 14 6.387 1 98.69 163 VAL B O 1
ATOM 2688 N N . ASN B 1 164 ? -0.327 14.992 8.133 1 98.12 164 ASN B N 1
ATOM 2689 C CA . ASN B 1 164 ? 0.454 16.219 7.973 1 98.12 164 ASN B CA 1
ATOM 2690 C C . ASN B 1 164 ? 1.951 15.945 8.086 1 98.12 164 ASN B C 1
ATOM 2692 O O . ASN B 1 164 ? 2.746 16.484 7.312 1 98.12 164 ASN B O 1
ATOM 2696 N N . ASP B 1 165 ? 2.33 15.172 9.047 1 98.44 165 ASP B N 1
ATOM 2697 C CA . ASP B 1 165 ? 3.734 14.805 9.219 1 98.44 165 ASP B CA 1
ATOM 2698 C C . ASP B 1 165 ? 4.27 14.078 7.988 1 98.44 165 ASP B C 1
ATOM 2700 O O . ASP B 1 165 ? 5.383 14.359 7.531 1 98.44 165 ASP B O 1
ATOM 2704 N N . ALA B 1 166 ? 3.512 13.148 7.445 1 98.75 166 ALA B N 1
ATOM 2705 C CA . ALA B 1 166 ? 3.93 12.414 6.254 1 98.75 166 ALA B CA 1
ATOM 2706 C C . ALA B 1 166 ? 4.145 13.367 5.078 1 98.75 166 ALA B C 1
ATOM 2708 O O . ALA B 1 166 ? 5.148 13.266 4.367 1 98.75 166 ALA B O 1
ATOM 2709 N N . ILE B 1 167 ? 3.211 14.281 4.875 1 98.44 167 ILE B N 1
ATOM 2710 C CA . ILE B 1 167 ? 3.293 15.234 3.773 1 98.44 167 ILE B CA 1
ATOM 2711 C C . ILE B 1 167 ? 4.531 16.109 3.943 1 98.44 167 ILE B C 1
ATOM 2713 O O . ILE B 1 167 ? 5.309 16.297 3.004 1 98.44 167 ILE B O 1
ATOM 2717 N N . ASP B 1 168 ? 4.727 16.594 5.168 1 97.88 168 ASP B N 1
ATOM 2718 C CA . ASP B 1 168 ? 5.867 17.453 5.449 1 97.88 168 ASP B CA 1
ATOM 2719 C C . ASP B 1 168 ? 7.184 16.734 5.176 1 97.88 168 ASP B C 1
ATOM 2721 O O . ASP B 1 168 ? 8.094 17.297 4.578 1 97.88 168 ASP B O 1
ATOM 2725 N N . ILE B 1 169 ? 7.289 15.57 5.637 1 98.56 169 ILE B N 1
ATOM 2726 C CA . ILE B 1 169 ? 8.516 14.789 5.477 1 98.56 169 ILE B CA 1
ATOM 2727 C C . ILE B 1 169 ? 8.773 14.531 3.994 1 98.56 169 ILE B C 1
ATOM 2729 O O . ILE B 1 169 ? 9.906 14.648 3.525 1 98.56 169 ILE B O 1
ATOM 2733 N N . LEU B 1 170 ? 7.73 14.172 3.227 1 98.44 170 LEU B N 1
ATOM 2734 C CA . LEU B 1 170 ? 7.887 13.969 1.791 1 98.44 170 LEU B CA 1
ATOM 2735 C C . LEU B 1 170 ? 8.375 15.242 1.107 1 98.44 170 LEU B C 1
ATOM 2737 O O . LEU B 1 170 ? 9.258 15.195 0.25 1 98.44 170 LEU B O 1
ATOM 2741 N N . GLU B 1 171 ? 7.766 16.359 1.473 1 97.31 171 GLU B N 1
ATOM 2742 C CA . GLU B 1 171 ? 8.211 17.625 0.902 1 97.31 171 GLU B CA 1
ATOM 2743 C C . GLU B 1 171 ? 9.695 17.859 1.188 1 97.31 171 GLU B C 1
ATOM 2745 O O . GLU B 1 171 ? 10.43 18.328 0.318 1 97.31 171 GLU B O 1
ATOM 2750 N N . GLU B 1 172 ? 10.086 17.594 2.387 1 97.19 172 GLU B N 1
ATOM 2751 C CA . GLU B 1 172 ? 11.492 17.75 2.754 1 97.19 172 GLU B CA 1
ATOM 2752 C C . GLU B 1 172 ? 12.383 16.859 1.898 1 97.19 172 GLU B C 1
ATOM 2754 O O . GLU B 1 172 ? 13.43 17.297 1.407 1 97.19 172 GLU B O 1
ATOM 2759 N N . ILE B 1 173 ? 12.008 15.609 1.736 1 97.5 173 ILE B N 1
ATOM 2760 C CA . ILE B 1 173 ? 12.781 14.641 0.961 1 97.5 173 ILE B CA 1
ATOM 2761 C C . ILE B 1 173 ? 12.875 15.102 -0.49 1 97.5 173 ILE B C 1
ATOM 2763 O O . ILE B 1 173 ? 13.914 14.938 -1.133 1 97.5 173 ILE B O 1
ATOM 2767 N N . PHE B 1 174 ? 11.836 15.695 -1.028 1 95.81 174 PHE B N 1
ATOM 2768 C CA . PHE B 1 174 ? 11.805 16.125 -2.422 1 95.81 174 PHE B CA 1
ATOM 2769 C C . PHE B 1 174 ? 12.625 17.406 -2.611 1 95.81 174 PHE B C 1
ATOM 2771 O O . PHE B 1 174 ? 13.07 17.703 -3.723 1 95.81 174 PHE B O 1
ATOM 2778 N N . GLU B 1 175 ? 12.781 18.156 -1.618 1 90.44 175 GLU B N 1
ATOM 2779 C CA . GLU B 1 175 ? 13.57 19.375 -1.688 1 90.44 175 GLU B CA 1
ATOM 2780 C C . GLU B 1 175 ? 15.062 19.078 -1.568 1 90.44 175 GLU B C 1
ATOM 2782 O O . GLU B 1 175 ? 15.898 19.844 -2.076 1 90.44 175 GLU B O 1
ATOM 2787 N N . GLU B 1 176 ? 15.383 18.016 -0.868 1 77 176 GLU B N 1
ATOM 2788 C CA . GLU B 1 176 ? 16.781 17.641 -0.706 1 77 176 GLU B CA 1
ATOM 2789 C C . GLU B 1 176 ? 17.375 17.141 -2.018 1 77 176 GLU B C 1
ATOM 2791 O O . GLU B 1 176 ? 16.734 16.406 -2.756 1 77 176 GLU B O 1
ATOM 2796 N N . LYS B 1 177 ? 17.938 17.922 -3.037 1 56.06 177 LYS B N 1
ATOM 2797 C CA . LYS B 1 177 ? 18.625 17.594 -4.281 1 56.06 177 LYS B CA 1
ATOM 2798 C C . LYS B 1 177 ? 19.609 16.453 -4.074 1 56.06 177 LYS B C 1
ATOM 2800 O O . LYS B 1 177 ? 20.203 16.312 -3.002 1 56.06 177 LYS B O 1
#

pLDDT: mean 84.36, std 23.37, range [25.52, 98.94]

Solvent-accessible surface area (backbone atoms only — not comparable to full-atom values): 18278 Å² total; per-residue (Å²): 137,83,79,79,80,74,77,75,72,65,65,58,49,51,56,47,42,48,50,43,40,48,48,42,45,51,46,49,52,52,62,70,66,55,73,47,51,66,57,45,42,52,35,40,76,33,64,44,38,44,6,22,50,44,32,43,72,44,14,73,84,69,72,44,63,45,55,58,43,16,7,38,24,44,48,30,29,62,10,52,74,69,28,35,60,20,12,24,54,53,19,46,38,31,51,47,6,60,74,40,33,36,63,53,70,77,36,62,68,34,43,53,51,34,52,52,52,50,51,52,48,50,55,57,45,27,74,76,54,68,51,64,35,28,21,67,62,67,71,43,54,50,90,83,36,46,68,59,39,58,73,64,40,39,58,70,69,43,47,27,51,49,30,46,50,39,51,51,50,50,53,50,60,68,64,58,125,136,83,78,80,79,75,76,74,70,63,64,57,50,50,57,48,40,47,49,44,39,48,49,42,45,50,46,48,51,51,62,70,66,56,73,49,52,67,59,44,42,52,35,40,77,33,66,46,39,43,5,19,48,46,31,45,72,44,16,74,85,69,71,45,63,46,56,58,42,16,8,38,24,43,48,31,28,62,10,53,72,68,26,36,60,20,10,25,54,54,18,44,38,32,51,47,6,60,75,40,32,37,63,54,71,76,36,62,68,36,44,52,52,34,53,52,52,50,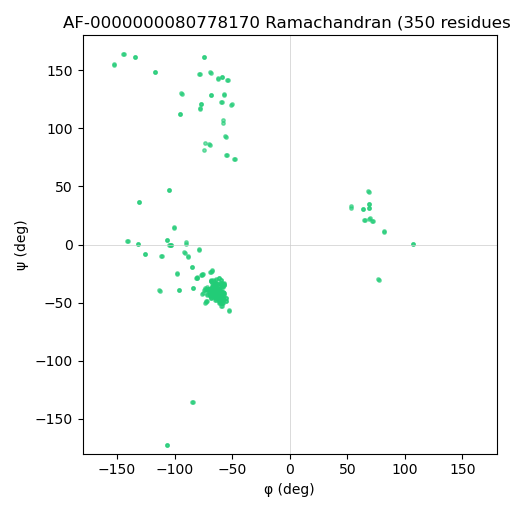51,53,48,50,54,57,45,27,73,76,54,70,50,64,36,28,19,67,64,67,70,42,56,50,89,83,37,44,66,59,39,58,73,65,39,39,56,72,70,45,46,28,52,50,30,44,50,39,50,52,50,51,52,51,59,69,65,56,125

Radius of gyration: 24.85 Å; Cα contacts (8 Å, |Δi|>4): 487; chains: 2; bounding box: 82×80×70 Å

Sequence (354 aa):
MMLMICPEKSCVKIIATDVLQEVVQVVEVHWMNKLTNEEIWQQFTEGIDCAQVVLRYFADDLGVDKKLLTKVASPFTGGMYKGMTCGAVTGAYMVLGIKYGHSKPNEGEKKVELIKKMFEFDTKFKEKQSTIICEEILGDNIAENLEKIEQENTMQKKCPQAVNDAIDILEEIFEEKMMLMICPEKSCVKIIATDVLQEVVQVVEVHWMNKLTNEEIWQQFTEGIDCAQVVLRYFADDLGVDKKLLTKVASPFTGGMYKGMTCGAVTGAYMVLGIKYGHSKPNEGEKKVELIKKMFEFDTKFKEKQSTIICEEILGDNIAENLEKIEQENTMQKKCPQAVNDAIDILEEIFEEK

Secondary structure (DSSP, 8-state):
-------SHHHHHHHHHHHHHHHHHHHHHHHHTPPPHHHHHHHHHTT--HHHHHHHHHHHHHT--HHHHHHHHGGGHHIIIII-B-HHHHHHHHHHHHHH---STT-HHHHHHHHHHHHHHHHHHHHHHS-SBHHHHHTS-HHHHHHHHHHTTHHHHHHHHHHHHHHHHHHHHHH--/-------SHHHHHHHHHHHHHHHHHHHHHHHHTPPPHHHHHHHHHTT--HHHHHHHHHHHHHT--HHHHHHHHGGGHHIIIII-B-HHHHHHHHHHHHHH---STT-HHHHHHHHHHHHHHHHHHHHHHS-SBHHHHHTS-TTT-HHHHHHTTHHHHHHHHHHHHHHHHHHHHHH--

Foldseek 3Di:
DDPPPPDPPPPVVVVCCVVVVVVVVVVVVVVVLQDDLVNQVVCVVVPQAQLLVLLLSCCVVLVHDSVVSSVVLNCCGCNSVFQFFHSLLVSLLVVLCSVQNDDDPPVVVSVVVSVVLSVQLQVQLCVVQVDRGRCVSLVHGCVVCVVVSVVVVSCSVGRSVSSSSSNVSSVVSVPPD/DDPPPPDPPPPVCVVCCVVVVVVVVVVVVVVVLQDDLVNQVVCVVVPQAQLLVLLLSCCVVLVHDSVVSSVVLNCCGCNSVFQFFHSLLVSLLVVLCSVQNDDDPPVVVSVVVSVVLSVQLQVQLCVVQVDRGRCVSLVHGCVVCVVVSVVVVSCSVGRSVSSSSSNVSSVVSVPPD

InterPro domains:
  IPR010181 CGCAxxGCC motif [PF09719] (49-173)
  IPR010181 CGCAxxGCC motif [TIGR01909] (49-173)